Protein AF-A0AAE1PZJ7-F1 (afdb_monomer)

InterPro domains:
  IPR029034 Cystine-knot cytokine [G3DSA:2.10.90.10] (33-138)
  IPR029034 Cystine-knot cytokine [SSF57501] (38-125)

Mean predicted aligned error: 11.52 Å

Structure (mmCIF, N/CA/C/O backbone):
data_AF-A0AAE1PZJ7-F1
#
_entry.id   AF-A0AAE1PZJ7-F1
#
loop_
_atom_site.group_PDB
_atom_site.id
_atom_site.type_symbol
_atom_site.label_atom_id
_atom_site.label_alt_id
_atom_site.label_comp_id
_atom_site.label_asym_id
_atom_site.label_entity_id
_atom_site.label_seq_id
_atom_site.pdbx_PDB_ins_code
_atom_site.Cartn_x
_atom_site.Cartn_y
_atom_site.Cartn_z
_atom_site.occupancy
_atom_site.B_iso_or_equiv
_atom_site.auth_seq_id
_atom_site.auth_comp_id
_atom_site.auth_asym_id
_atom_site.auth_atom_id
_atom_site.pdbx_PDB_model_num
ATOM 1 N N . MET A 1 1 ? 21.746 66.891 -44.092 1.00 62.06 1 MET A N 1
ATOM 2 C CA . MET A 1 1 ? 21.331 65.491 -44.368 1.00 62.06 1 MET A CA 1
ATOM 3 C C . MET A 1 1 ? 22.125 64.430 -43.601 1.00 62.06 1 MET A C 1
ATOM 5 O O . MET A 1 1 ? 21.494 63.517 -43.092 1.00 62.06 1 MET A O 1
ATOM 9 N N . ARG A 1 2 ? 23.460 64.519 -43.453 1.00 72.06 2 ARG A N 1
ATOM 10 C CA . ARG A 1 2 ? 24.258 63.467 -42.775 1.00 72.06 2 ARG A CA 1
ATOM 11 C C . ARG A 1 2 ? 23.904 63.224 -41.295 1.00 72.06 2 ARG A C 1
ATOM 13 O O . ARG A 1 2 ? 23.850 62.076 -40.879 1.00 72.06 2 ARG A O 1
ATOM 20 N N . VAL A 1 3 ? 23.596 64.271 -40.525 1.00 74.44 3 VAL A N 1
ATOM 21 C CA . VAL A 1 3 ? 23.284 64.149 -39.081 1.00 74.44 3 VAL A CA 1
ATOM 22 C C . VAL A 1 3 ? 21.939 63.454 -38.825 1.00 74.44 3 VAL A C 1
ATOM 24 O O . VAL A 1 3 ? 21.839 62.601 -37.949 1.00 74.44 3 VAL A O 1
ATOM 27 N N . LEU A 1 4 ? 20.923 63.753 -39.640 1.00 74.94 4 LEU A N 1
ATOM 28 C CA . LEU A 1 4 ? 19.607 63.107 -39.567 1.00 74.94 4 LEU A CA 1
ATOM 29 C C . LEU A 1 4 ? 19.693 61.601 -39.850 1.00 74.94 4 LEU A C 1
ATOM 31 O O . LEU A 1 4 ? 19.052 60.812 -39.166 1.00 74.94 4 LEU A O 1
ATOM 35 N N . PHE A 1 5 ? 20.534 61.194 -40.804 1.00 78.00 5 PHE A N 1
ATOM 36 C CA . PHE A 1 5 ? 20.703 59.783 -41.157 1.00 78.00 5 PHE A CA 1
ATOM 37 C C . PHE A 1 5 ? 21.360 58.969 -40.028 1.00 78.00 5 PHE A C 1
ATOM 39 O O . PHE A 1 5 ? 20.947 57.846 -39.749 1.00 78.00 5 PHE A O 1
ATOM 46 N N . VAL A 1 6 ? 22.338 59.556 -39.326 1.00 80.12 6 VAL A N 1
ATOM 47 C CA . VAL A 1 6 ? 23.001 58.922 -38.172 1.00 80.12 6 VAL A CA 1
ATOM 48 C C . VAL A 1 6 ? 22.044 58.779 -36.985 1.00 80.12 6 VAL A C 1
ATOM 50 O O . VAL A 1 6 ? 22.016 57.727 -36.350 1.00 80.12 6 VAL A O 1
ATOM 53 N N . LEU A 1 7 ? 21.214 59.793 -36.715 1.00 77.88 7 LEU A N 1
ATOM 54 C CA . LEU A 1 7 ? 20.208 59.727 -35.649 1.00 77.88 7 LEU A CA 1
ATOM 55 C C . LEU A 1 7 ? 19.144 58.657 -35.927 1.00 77.88 7 LEU A C 1
ATOM 57 O O . LEU A 1 7 ? 18.803 57.892 -35.029 1.00 77.88 7 LEU A O 1
ATOM 61 N N . VAL A 1 8 ? 18.670 58.543 -37.172 1.00 80.88 8 VAL A N 1
ATOM 62 C CA . VAL A 1 8 ? 17.700 57.505 -37.560 1.00 80.88 8 VAL A CA 1
ATOM 63 C C . VAL A 1 8 ? 18.296 56.101 -37.408 1.00 80.88 8 VAL A C 1
ATOM 65 O O . VAL A 1 8 ? 17.638 55.217 -36.859 1.00 80.88 8 VAL A O 1
ATOM 68 N N . LEU A 1 9 ? 19.553 55.891 -37.813 1.00 78.62 9 LEU A N 1
ATOM 69 C CA . LEU A 1 9 ? 20.238 54.606 -37.629 1.00 78.62 9 LEU A CA 1
ATOM 70 C C . LEU A 1 9 ? 20.420 54.247 -36.147 1.00 78.62 9 LEU A C 1
ATOM 72 O O . LEU A 1 9 ? 20.151 53.110 -35.769 1.00 78.62 9 LEU A O 1
ATOM 76 N N . MET A 1 10 ? 20.805 55.204 -35.298 1.00 76.44 10 MET A N 1
ATOM 77 C CA . MET A 1 10 ? 20.924 54.988 -33.848 1.00 76.44 10 MET A CA 1
ATOM 78 C C . MET A 1 10 ? 19.586 54.578 -33.217 1.00 76.44 10 MET A C 1
ATOM 80 O O . MET A 1 10 ? 19.538 53.626 -32.439 1.00 76.44 10 MET A O 1
ATOM 84 N N . VAL A 1 11 ? 18.483 55.237 -33.592 1.00 76.81 11 VAL A N 1
ATOM 85 C CA . VAL A 1 11 ? 17.142 54.889 -33.095 1.00 76.81 11 VAL A CA 1
ATOM 86 C C . VAL A 1 11 ? 16.737 53.481 -33.543 1.00 76.81 11 VAL A C 1
ATOM 88 O O . VAL A 1 11 ? 16.271 52.694 -32.721 1.00 76.81 11 VAL A O 1
ATOM 91 N N . LEU A 1 12 ? 16.969 53.117 -34.809 1.00 77.94 12 LEU A N 1
ATOM 92 C CA . LEU A 1 12 ? 16.660 51.775 -35.320 1.00 77.94 12 LEU A CA 1
ATOM 93 C C . LEU A 1 12 ? 17.486 50.679 -34.628 1.00 77.94 12 LEU A C 1
ATOM 95 O O . LEU A 1 12 ? 16.948 49.620 -34.288 1.00 77.94 12 LEU A O 1
ATOM 99 N N . VAL A 1 13 ? 18.771 50.933 -34.361 1.00 74.88 13 VAL A N 1
ATOM 100 C CA . VAL A 1 13 ? 19.628 50.003 -33.612 1.00 74.88 13 VAL A CA 1
ATOM 101 C C . VAL A 1 13 ? 19.113 49.840 -32.179 1.00 74.88 13 VAL A C 1
ATOM 103 O O . VAL A 1 13 ? 18.885 48.705 -31.763 1.00 74.88 13 VAL A O 1
ATOM 106 N N . CYS A 1 14 ? 18.812 50.927 -31.461 1.00 71.31 14 CYS A N 1
ATOM 107 C CA . CYS A 1 14 ? 18.259 50.860 -30.102 1.00 71.31 14 CYS A CA 1
ATOM 108 C C . CYS A 1 14 ? 16.921 50.105 -30.035 1.00 71.31 14 CYS A C 1
ATOM 110 O O . CYS A 1 14 ? 16.740 49.250 -29.167 1.00 71.31 14 CYS A O 1
ATOM 112 N N . VAL A 1 15 ? 16.003 50.358 -30.975 1.00 70.94 15 VAL A N 1
ATOM 113 C CA . VAL A 1 15 ? 14.708 49.657 -31.041 1.00 70.94 15 VAL A CA 1
ATOM 114 C C . VAL A 1 15 ? 14.909 48.162 -31.309 1.00 70.94 15 VAL A C 1
ATOM 116 O O . VAL A 1 15 ? 14.308 47.327 -30.632 1.00 70.94 15 VAL A O 1
ATOM 119 N N . SER A 1 16 ? 15.795 47.797 -32.242 1.00 68.69 16 SER A N 1
ATOM 120 C CA . SER A 1 16 ? 16.064 46.387 -32.561 1.00 68.69 16 SER A CA 1
ATOM 121 C C . SER A 1 16 ? 16.753 45.625 -31.418 1.00 68.69 16 SER A C 1
ATOM 123 O O . SER A 1 16 ? 16.446 44.452 -31.190 1.00 68.69 16 SER A O 1
ATOM 125 N N . TRP A 1 17 ? 17.641 46.280 -30.661 1.00 62.97 17 TRP A N 1
ATOM 126 C CA . TRP A 1 17 ? 18.300 45.692 -29.490 1.00 62.97 17 TRP A CA 1
ATOM 127 C C . TRP A 1 17 ? 17.330 45.533 -28.314 1.00 62.97 17 TRP A C 1
ATOM 129 O O . TRP A 1 17 ? 17.293 44.465 -27.700 1.00 62.97 17 TRP A O 1
ATOM 139 N N . GLY A 1 18 ? 16.474 46.529 -28.059 1.00 63.94 18 GLY A N 1
ATOM 140 C CA . GLY A 1 18 ? 15.416 46.437 -27.048 1.00 63.94 18 GLY A CA 1
ATOM 141 C C . GLY A 1 18 ? 14.429 45.294 -27.320 1.00 63.94 18 GLY A C 1
ATOM 142 O O . GLY A 1 18 ? 14.083 44.537 -26.413 1.00 63.94 18 GLY A O 1
ATOM 143 N N . GLN A 1 19 ? 14.044 45.088 -28.586 1.00 64.50 19 GLN A N 1
ATOM 144 C CA . GLN A 1 19 ? 13.158 43.986 -28.982 1.00 64.50 19 GLN A CA 1
ATOM 145 C C . GLN A 1 19 ? 13.791 42.595 -28.807 1.00 64.50 19 GLN A C 1
ATOM 147 O O . GLN A 1 19 ? 13.082 41.640 -28.479 1.00 64.50 19 GLN A O 1
ATOM 152 N N . ARG A 1 20 ? 15.111 42.450 -29.001 1.00 66.19 20 ARG A N 1
ATOM 153 C CA . ARG A 1 20 ? 15.809 41.168 -28.781 1.00 66.19 20 ARG A CA 1
ATOM 154 C C . ARG A 1 20 ? 15.887 40.804 -27.302 1.00 66.19 20 ARG A C 1
ATOM 156 O O . ARG A 1 20 ? 15.606 39.656 -26.967 1.00 66.19 20 ARG A O 1
ATOM 163 N N . LEU A 1 21 ? 16.204 41.768 -26.435 1.00 61.50 21 LEU A N 1
ATOM 164 C CA . LEU A 1 21 ? 16.256 41.549 -24.985 1.00 61.50 21 LEU A CA 1
ATOM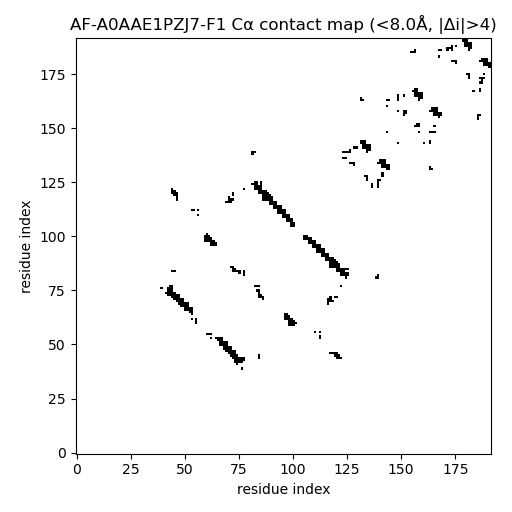 165 C C . LEU A 1 21 ? 14.879 41.158 -24.424 1.00 61.50 21 LEU A C 1
ATOM 167 O O . LEU A 1 21 ? 14.777 40.179 -23.687 1.00 61.50 21 LEU A O 1
ATOM 171 N N . ALA A 1 22 ? 13.807 41.831 -24.858 1.00 61.47 22 ALA A N 1
ATOM 172 C CA . ALA A 1 22 ? 12.441 41.481 -24.465 1.00 61.47 22 ALA A CA 1
ATOM 173 C C . ALA A 1 22 ? 12.029 40.064 -24.923 1.00 61.47 22 ALA A C 1
ATOM 175 O O . ALA A 1 22 ? 11.464 39.301 -24.139 1.00 61.47 22 ALA A O 1
ATOM 176 N N . ARG A 1 23 ? 12.368 39.663 -26.162 1.00 59.12 23 ARG A N 1
ATOM 177 C CA . ARG A 1 23 ? 12.093 38.301 -26.667 1.00 59.12 23 ARG A CA 1
ATOM 178 C C . ARG A 1 23 ? 12.882 37.221 -25.925 1.00 59.12 23 ARG A C 1
ATOM 180 O O . ARG A 1 23 ? 12.313 36.177 -25.615 1.00 59.12 23 ARG A O 1
ATOM 187 N N . GLN A 1 24 ? 14.154 37.464 -25.605 1.00 59.62 24 GLN A N 1
ATOM 188 C CA . GLN A 1 24 ? 14.968 36.516 -24.835 1.00 59.62 24 GLN A CA 1
ATOM 189 C C . GLN A 1 24 ? 14.436 36.324 -23.410 1.00 59.62 24 GLN A C 1
ATOM 191 O O . GLN A 1 24 ? 14.406 35.201 -22.905 1.00 59.62 24 GLN A O 1
ATOM 196 N N . GLN A 1 25 ? 13.985 37.404 -22.770 1.00 58.19 25 GLN A N 1
ATOM 197 C CA . GLN A 1 25 ? 13.430 37.347 -21.421 1.00 58.19 25 GLN A CA 1
ATOM 198 C C . GLN A 1 25 ? 12.067 36.635 -21.394 1.00 58.19 25 GLN A C 1
ATOM 200 O O . GLN A 1 25 ? 11.818 35.840 -20.490 1.00 58.19 25 GLN A O 1
ATOM 205 N N . GLN A 1 26 ? 11.234 36.824 -22.424 1.00 57.16 26 GLN A N 1
ATOM 206 C CA . GLN A 1 26 ? 9.940 36.146 -22.560 1.00 57.16 26 GLN A CA 1
ATOM 207 C C . GLN A 1 26 ? 10.061 34.658 -22.943 1.00 57.16 26 GLN A C 1
ATOM 209 O O . GLN A 1 26 ? 9.276 33.836 -22.474 1.00 57.16 26 GLN A O 1
ATOM 214 N N . GLN A 1 27 ? 11.074 34.269 -23.730 1.00 56.41 27 GLN A N 1
ATOM 215 C CA . GLN A 1 27 ? 11.361 32.851 -23.988 1.00 56.41 27 GLN A CA 1
ATOM 216 C C . GLN A 1 27 ? 11.819 32.119 -22.718 1.00 56.41 27 GLN A C 1
ATOM 218 O O . GLN A 1 27 ? 11.330 31.022 -22.454 1.00 56.41 27 GLN A O 1
ATOM 223 N N . ARG A 1 28 ? 12.666 32.741 -21.883 1.00 52.28 28 ARG A N 1
ATOM 224 C CA . ARG A 1 28 ? 13.135 32.148 -20.613 1.00 52.28 28 ARG A CA 1
ATOM 225 C C . ARG A 1 28 ? 12.029 31.939 -19.574 1.00 52.28 28 ARG A C 1
ATOM 227 O O . ARG A 1 28 ? 12.073 30.955 -18.844 1.00 52.28 28 ARG A O 1
ATOM 234 N N . THR A 1 29 ? 11.043 32.832 -19.481 1.00 52.69 29 THR A N 1
ATOM 235 C CA . THR A 1 29 ? 9.924 32.660 -18.535 1.00 52.69 29 THR A CA 1
ATOM 236 C C . THR A 1 29 ? 8.926 31.598 -19.003 1.00 52.69 29 THR A C 1
ATOM 238 O O . THR A 1 29 ? 8.388 30.865 -18.174 1.00 52.69 29 THR A O 1
ATOM 241 N N . SER A 1 30 ? 8.733 31.445 -20.320 1.00 58.88 30 SER A N 1
ATOM 242 C CA . SER A 1 30 ? 7.860 30.407 -20.893 1.00 58.88 30 SER A CA 1
ATOM 243 C C . SER A 1 30 ? 8.396 28.980 -20.708 1.00 58.88 30 SER A C 1
ATOM 245 O O . SER A 1 30 ? 7.615 28.057 -20.479 1.00 58.88 30 SER A O 1
ATOM 247 N N . THR A 1 31 ? 9.721 28.796 -20.731 1.00 67.25 31 THR A N 1
ATOM 248 C CA . THR A 1 31 ? 10.362 27.485 -20.547 1.00 67.25 31 THR A CA 1
ATOM 249 C C . THR A 1 31 ? 10.294 27.016 -19.095 1.00 67.25 31 THR A C 1
ATOM 251 O O . THR A 1 31 ? 9.928 25.871 -18.851 1.00 67.25 31 THR A O 1
ATOM 254 N N . CYS A 1 32 ? 10.516 27.908 -18.119 1.00 72.25 32 CYS A N 1
ATOM 255 C CA . CYS A 1 32 ? 10.458 27.540 -16.699 1.00 72.25 32 CYS A CA 1
ATOM 256 C C . CYS A 1 32 ? 9.066 27.048 -16.275 1.00 72.25 32 CYS A C 1
ATOM 258 O O . CYS A 1 32 ? 8.949 26.071 -15.540 1.00 72.25 32 CYS A O 1
ATOM 260 N N . TYR A 1 33 ? 8.001 27.705 -16.742 1.00 82.19 33 TYR A N 1
ATOM 261 C CA . TYR A 1 33 ? 6.639 27.279 -16.421 1.00 82.19 33 TYR A CA 1
ATOM 262 C C . TYR A 1 33 ? 6.272 25.958 -17.117 1.00 82.19 33 TYR A C 1
ATOM 264 O O . TYR A 1 33 ? 5.650 25.090 -16.505 1.00 82.19 33 TYR A O 1
ATOM 272 N N . GLY A 1 34 ? 6.710 25.766 -18.367 1.00 79.12 34 GLY A N 1
ATOM 273 C CA . GLY A 1 34 ? 6.514 24.513 -19.101 1.00 79.12 34 GLY A CA 1
ATOM 274 C C . GLY A 1 34 ? 7.166 23.309 -18.415 1.00 79.12 34 GLY A C 1
ATOM 275 O O . GLY A 1 34 ? 6.529 22.262 -18.275 1.00 79.12 34 GLY A O 1
ATOM 276 N N . ASP A 1 35 ? 8.391 23.476 -17.914 1.00 85.69 35 ASP A N 1
ATOM 277 C CA . ASP A 1 35 ? 9.119 22.422 -17.202 1.00 85.69 35 ASP A CA 1
ATOM 278 C C . ASP A 1 35 ? 8.423 22.035 -15.889 1.00 85.69 35 ASP A C 1
ATOM 280 O O . ASP A 1 35 ? 8.267 20.849 -15.591 1.00 85.69 35 ASP A O 1
ATOM 284 N N . VAL A 1 36 ? 7.917 23.018 -15.135 1.00 86.69 36 VAL A N 1
ATOM 285 C CA . VAL A 1 36 ? 7.154 22.771 -13.900 1.00 86.69 36 VAL A CA 1
ATOM 286 C C . VAL A 1 36 ? 5.866 22.000 -14.189 1.00 86.69 36 VAL A C 1
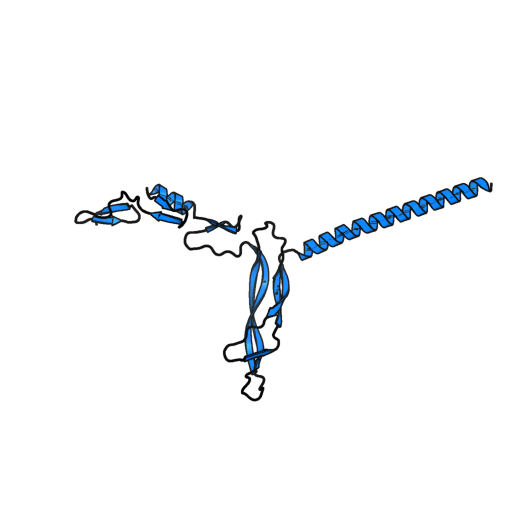ATOM 288 O O . VAL A 1 36 ? 5.584 21.010 -13.517 1.00 86.69 36 VAL A O 1
ATOM 291 N N . VAL A 1 37 ? 5.105 22.381 -15.219 1.00 86.94 37 VAL A N 1
ATOM 292 C CA . VAL A 1 37 ? 3.882 21.656 -15.609 1.00 86.94 37 VAL A CA 1
ATOM 293 C C . VAL A 1 37 ? 4.201 20.216 -16.024 1.00 86.94 37 VAL A C 1
ATOM 295 O O . VAL A 1 37 ? 3.474 19.289 -15.659 1.00 86.94 37 VAL A O 1
ATOM 298 N N . ALA A 1 38 ? 5.307 19.993 -16.739 1.00 86.00 38 ALA A N 1
ATOM 299 C CA . ALA A 1 38 ? 5.747 18.653 -17.115 1.00 86.00 38 ALA A CA 1
ATOM 300 C C . ALA A 1 38 ? 6.157 17.804 -15.898 1.00 86.00 38 ALA A C 1
ATOM 302 O O . ALA A 1 38 ? 5.839 16.611 -15.849 1.00 86.00 38 ALA A O 1
ATOM 303 N N . LEU A 1 39 ? 6.821 18.405 -14.906 1.00 86.88 39 LEU A N 1
ATOM 304 C CA . LEU A 1 39 ? 7.168 17.748 -13.643 1.00 86.88 39 LEU A CA 1
ATO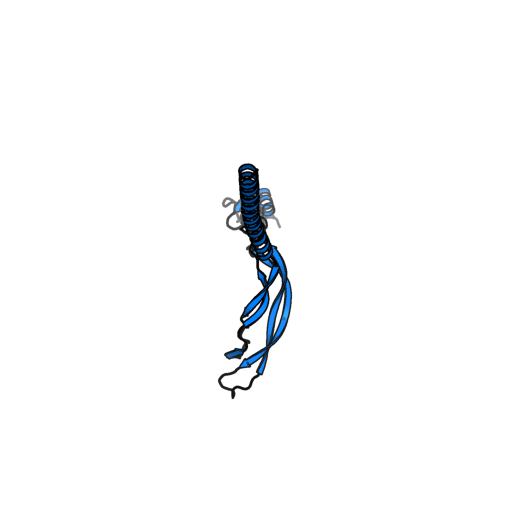M 305 C C . LEU A 1 39 ? 5.921 17.400 -12.826 1.00 86.88 39 LEU A C 1
ATOM 307 O O . LEU A 1 39 ? 5.803 16.262 -12.376 1.00 86.88 39 LEU A O 1
ATOM 311 N N . ILE A 1 40 ? 4.957 18.319 -12.721 1.00 86.69 40 ILE A N 1
ATOM 312 C CA . ILE A 1 40 ? 3.668 18.064 -12.063 1.00 86.69 40 ILE A CA 1
ATOM 313 C C . ILE A 1 40 ? 2.942 16.920 -12.775 1.00 86.69 40 ILE A C 1
ATOM 315 O O . ILE A 1 40 ? 2.494 15.968 -12.145 1.00 86.69 40 ILE A O 1
ATOM 319 N N . LYS A 1 41 ? 2.883 16.925 -14.111 1.00 87.25 41 LYS A N 1
ATOM 320 C CA . LYS A 1 41 ? 2.274 15.822 -14.871 1.00 87.25 41 LYS A CA 1
ATOM 321 C C . LYS A 1 41 ? 2.947 14.473 -14.584 1.00 87.25 41 LYS A C 1
ATOM 323 O O . LYS A 1 41 ? 2.268 13.450 -14.536 1.00 87.25 41 LYS A O 1
ATOM 328 N N . LYS A 1 42 ? 4.266 14.460 -14.378 1.00 89.62 42 LYS A N 1
ATOM 329 C CA . LYS A 1 42 ? 5.025 13.252 -14.020 1.00 89.62 42 LYS A CA 1
ATOM 330 C C . LYS A 1 42 ? 4.835 12.816 -12.566 1.00 89.62 42 LYS A C 1
ATOM 332 O O . LYS A 1 42 ? 5.007 11.629 -12.311 1.00 89.62 42 LYS A O 1
ATOM 337 N N . SER A 1 43 ? 4.480 13.720 -11.651 1.00 92.06 43 SER A N 1
ATOM 338 C CA . SER A 1 43 ? 4.270 13.400 -10.234 1.00 92.06 43 SER A CA 1
ATOM 339 C C . SER A 1 43 ? 2.872 12.862 -9.908 1.00 92.06 43 SER A C 1
ATOM 341 O O . SER A 1 43 ? 2.662 12.416 -8.778 1.00 92.06 43 SER A O 1
ATOM 343 N N . HIS A 1 44 ? 1.937 12.868 -10.866 1.00 94.44 44 HIS A N 1
ATOM 344 C CA . HIS A 1 44 ? 0.603 12.281 -10.702 1.00 94.44 44 HIS A CA 1
ATOM 345 C C . HIS A 1 44 ? 0.667 10.780 -10.420 1.00 94.44 44 HIS A C 1
ATOM 347 O O . HIS A 1 44 ? 1.500 10.072 -10.988 1.00 94.44 44 HIS A O 1
ATOM 353 N N . CYS A 1 45 ? -0.270 10.310 -9.594 1.00 96.25 45 CYS A N 1
ATOM 354 C CA . CYS A 1 45 ? -0.442 8.895 -9.300 1.00 96.25 45 CYS A CA 1
ATOM 355 C C . CYS A 1 45 ? -0.875 8.120 -10.551 1.00 96.25 45 CYS A C 1
ATOM 357 O O . CYS A 1 45 ? -1.965 8.343 -11.079 1.00 96.25 45 CYS A O 1
ATOM 359 N N . ARG A 1 46 ? -0.010 7.232 -11.054 1.00 96.31 46 ARG A N 1
ATOM 360 C CA . ARG A 1 46 ? -0.288 6.394 -12.231 1.00 96.31 46 ARG A CA 1
ATOM 361 C C . ARG A 1 46 ? 0.638 5.176 -12.301 1.00 96.31 46 ARG A C 1
ATOM 363 O O . ARG A 1 46 ? 1.705 5.188 -11.684 1.00 96.31 46 ARG A O 1
ATOM 370 N N . PRO A 1 47 ? 0.283 4.151 -13.094 1.00 97.69 47 PRO A N 1
ATOM 371 C CA . PRO A 1 47 ? 1.200 3.063 -13.392 1.00 97.69 47 PRO A CA 1
ATOM 372 C C . PRO A 1 47 ? 2.401 3.577 -14.192 1.00 97.69 47 PRO A C 1
ATOM 374 O O . PRO A 1 47 ? 2.238 4.248 -15.215 1.00 97.69 47 PRO A O 1
ATOM 377 N N . VAL A 1 48 ? 3.605 3.262 -13.730 1.00 97.12 48 VAL A N 1
ATOM 378 C CA . VAL A 1 48 ? 4.866 3.539 -14.423 1.00 97.12 48 VAL A CA 1
ATOM 379 C C . VAL A 1 48 ? 5.725 2.286 -14.380 1.00 97.12 48 VAL A C 1
ATOM 381 O O . VAL A 1 48 ? 5.745 1.566 -13.383 1.00 97.12 48 VAL A O 1
ATOM 384 N N . GLU A 1 49 ? 6.430 2.022 -15.472 1.00 97.69 49 GLU A N 1
ATOM 385 C CA . GLU A 1 49 ? 7.360 0.906 -15.563 1.00 97.69 49 GLU A CA 1
ATOM 386 C C . GLU A 1 49 ? 8.539 1.111 -14.599 1.00 97.69 49 GLU A C 1
ATOM 388 O O . GLU A 1 49 ? 9.238 2.127 -14.649 1.00 97.69 49 GLU A O 1
ATOM 393 N N . GLN A 1 50 ? 8.739 0.155 -13.693 1.00 97.81 50 GLN A N 1
ATOM 394 C CA . GLN A 1 50 ? 9.791 0.177 -12.684 1.00 97.81 50 GLN A CA 1
ATOM 395 C C . GLN A 1 50 ? 10.541 -1.158 -12.621 1.00 97.81 50 GLN A C 1
ATOM 397 O O . GLN A 1 50 ? 9.945 -2.212 -12.866 1.00 97.81 50 GLN A O 1
ATOM 402 N N . PRO A 1 51 ? 11.832 -1.138 -12.240 1.00 98.12 51 PRO A N 1
ATOM 403 C CA . PRO A 1 51 ? 12.579 -2.353 -11.953 1.00 98.12 51 PRO A CA 1
ATOM 404 C C . PRO A 1 51 ? 12.047 -3.015 -10.676 1.00 98.12 51 PRO A C 1
ATOM 406 O O . PRO A 1 51 ? 12.060 -2.421 -9.600 1.00 98.12 51 PRO A O 1
ATOM 409 N N . VAL A 1 52 ? 11.613 -4.267 -10.789 1.00 97.75 52 VAL A N 1
ATOM 410 C CA . VAL A 1 52 ? 11.113 -5.095 -9.687 1.00 97.75 52 VAL A CA 1
ATOM 411 C C . VAL A 1 52 ? 12.006 -6.319 -9.544 1.00 97.75 52 VAL A C 1
ATOM 413 O O . VAL A 1 52 ? 12.313 -6.984 -10.533 1.00 97.75 52 VAL A O 1
ATOM 416 N N . GLN A 1 53 ? 12.426 -6.619 -8.314 1.00 97.69 53 GLN A N 1
ATOM 417 C CA . GLN A 1 53 ? 13.221 -7.813 -8.034 1.00 97.69 53 GLN A CA 1
ATOM 418 C C . GLN A 1 53 ? 12.401 -9.082 -8.262 1.00 97.69 53 GLN A C 1
ATOM 420 O O . GLN A 1 53 ? 11.238 -9.165 -7.869 1.00 97.69 53 GLN A O 1
ATOM 425 N N . VAL A 1 54 ? 13.026 -10.077 -8.883 1.00 97.56 54 VAL A N 1
ATOM 426 C CA . VAL A 1 54 ? 12.419 -11.385 -9.104 1.00 97.56 54 VAL A CA 1
ATOM 427 C C . VAL A 1 54 ? 12.531 -12.216 -7.828 1.00 97.56 54 VAL A C 1
ATOM 429 O O . VAL A 1 54 ? 13.655 -12.442 -7.375 1.00 97.56 54 VAL A O 1
ATOM 432 N N . PRO A 1 55 ? 11.415 -12.684 -7.237 1.00 96.81 55 PRO A N 1
ATOM 433 C CA . PRO A 1 55 ? 11.489 -13.525 -6.055 1.00 96.81 55 PRO A CA 1
ATOM 434 C C . PRO A 1 55 ? 12.088 -14.886 -6.420 1.00 96.81 55 PRO A C 1
ATOM 436 O O . PRO A 1 55 ? 11.825 -15.438 -7.491 1.00 96.81 55 PRO A O 1
ATOM 439 N N . LEU A 1 56 ? 12.914 -15.416 -5.519 1.00 95.94 56 LEU A N 1
ATOM 440 C CA . LEU A 1 56 ? 13.554 -16.717 -5.679 1.00 95.94 56 LEU A CA 1
ATOM 441 C C . LEU A 1 56 ? 12.529 -17.828 -5.389 1.00 95.94 56 LEU A C 1
ATOM 443 O O . LEU A 1 56 ? 12.028 -17.889 -4.263 1.00 95.94 56 LEU A O 1
ATOM 447 N N . PRO A 1 57 ? 12.198 -18.700 -6.359 1.00 94.31 57 PRO A N 1
ATOM 448 C CA . PRO A 1 57 ? 11.237 -19.772 -6.123 1.00 94.31 57 PRO A CA 1
ATOM 449 C C . PRO A 1 57 ? 11.797 -20.814 -5.144 1.00 94.31 57 PRO A C 1
ATOM 451 O O . PRO A 1 57 ? 13.015 -21.023 -5.100 1.00 94.31 57 PRO A O 1
ATOM 454 N N . PRO A 1 58 ? 10.935 -21.496 -4.369 1.00 93.56 58 PRO A N 1
ATOM 455 C CA . PRO A 1 58 ? 11.378 -22.479 -3.391 1.00 93.56 58 PRO A CA 1
ATOM 456 C C . PRO A 1 58 ? 12.149 -23.617 -4.065 1.00 93.56 58 PRO A C 1
ATOM 458 O O . PRO A 1 58 ? 11.764 -24.105 -5.127 1.00 93.56 58 PRO A O 1
ATOM 461 N N . GLY A 1 59 ? 13.234 -24.047 -3.423 1.00 91.25 59 GLY A N 1
ATOM 462 C CA . GLY A 1 59 ? 14.081 -25.133 -3.909 1.00 91.25 59 GLY A CA 1
ATOM 463 C C . GLY A 1 59 ? 15.201 -24.706 -4.855 1.00 91.25 59 GLY A C 1
ATOM 464 O O . GLY A 1 59 ? 16.024 -25.553 -5.163 1.00 91.25 59 GLY A O 1
ATOM 465 N N . TYR A 1 60 ? 15.283 -23.436 -5.269 1.00 92.19 60 TYR A N 1
ATOM 466 C CA . TYR A 1 60 ? 16.375 -22.918 -6.103 1.00 92.19 60 TYR A CA 1
ATOM 467 C C . TYR A 1 60 ? 17.299 -21.979 -5.325 1.00 92.19 60 TYR A C 1
ATOM 469 O O . TYR A 1 60 ? 16.904 -21.397 -4.319 1.00 92.19 60 TYR A O 1
ATOM 477 N N . GLU A 1 61 ? 18.528 -21.807 -5.813 1.00 92.69 61 GLU A N 1
ATOM 478 C CA . GLU A 1 61 ? 19.554 -20.982 -5.154 1.00 92.69 61 GLU A CA 1
ATOM 479 C C . GLU A 1 61 ? 19.783 -19.645 -5.867 1.00 92.69 61 GLU A C 1
ATOM 481 O O . GLU A 1 61 ? 20.201 -18.664 -5.253 1.00 92.69 61 GLU A O 1
ATOM 486 N N . ALA A 1 62 ? 19.497 -19.582 -7.170 1.00 93.12 62 ALA A N 1
ATOM 487 C CA . ALA A 1 62 ? 19.620 -18.355 -7.944 1.00 93.12 62 ALA A CA 1
ATOM 488 C C . ALA A 1 62 ? 18.573 -18.253 -9.057 1.00 93.12 62 ALA A C 1
ATOM 490 O O . ALA A 1 62 ? 18.115 -19.254 -9.611 1.00 93.12 62 ALA A O 1
ATOM 491 N N . VAL A 1 63 ? 18.263 -17.010 -9.431 1.00 95.00 63 VAL A N 1
ATOM 492 C CA . VAL A 1 63 ? 17.379 -16.651 -10.545 1.00 95.00 63 VAL A CA 1
ATOM 493 C C . VAL A 1 63 ? 18.079 -15.668 -11.492 1.00 95.00 63 VAL A C 1
ATOM 495 O O . VAL A 1 63 ? 18.892 -14.832 -11.065 1.00 95.00 63 VAL A O 1
ATOM 498 N N . ARG A 1 64 ? 17.815 -15.783 -12.801 1.00 93.75 64 ARG A N 1
ATOM 499 C CA . ARG A 1 64 ? 18.275 -14.822 -13.818 1.00 93.75 64 ARG A CA 1
ATOM 500 C C . ARG A 1 64 ? 17.147 -14.517 -14.813 1.00 93.75 64 ARG A C 1
ATOM 502 O O . ARG A 1 64 ? 16.637 -15.454 -15.415 1.00 93.75 64 ARG A O 1
ATOM 509 N N . PRO A 1 65 ? 16.821 -13.237 -15.072 1.00 95.62 65 PRO A N 1
ATOM 510 C CA . PRO A 1 65 ? 17.396 -12.035 -14.459 1.00 95.62 65 PRO A CA 1
ATOM 511 C C . PRO A 1 65 ? 16.969 -11.860 -12.989 1.00 95.62 65 PRO A C 1
ATOM 513 O O . PRO A 1 65 ? 16.003 -12.466 -12.542 1.00 95.62 65 PRO A O 1
ATOM 516 N N . LEU A 1 66 ? 17.702 -11.027 -12.240 1.00 96.69 66 LEU A N 1
ATOM 517 C CA . LEU A 1 66 ? 17.342 -10.654 -10.859 1.00 96.69 66 LEU A CA 1
ATOM 518 C C . LEU A 1 66 ? 16.257 -9.575 -10.803 1.00 96.69 66 LEU A C 1
ATOM 520 O O . LEU A 1 66 ? 15.640 -9.375 -9.763 1.00 96.69 66 LEU A O 1
ATOM 524 N N . VAL A 1 67 ? 16.065 -8.845 -11.902 1.00 97.62 67 VAL A N 1
ATOM 525 C CA . VAL A 1 67 ? 15.168 -7.696 -11.996 1.00 97.62 67 VAL A CA 1
ATOM 526 C C . VAL A 1 67 ? 14.413 -7.769 -13.316 1.00 97.62 67 VAL A C 1
ATOM 528 O O . VAL A 1 67 ? 14.998 -8.097 -14.350 1.00 97.62 67 VAL A O 1
ATOM 531 N N . VAL A 1 68 ? 13.126 -7.440 -13.279 1.00 97.00 68 VAL A N 1
ATOM 532 C CA . VAL A 1 68 ? 12.253 -7.296 -14.449 1.00 97.00 68 VAL A CA 1
ATOM 533 C C . VAL A 1 68 ? 11.560 -5.938 -14.418 1.00 97.00 68 VAL A C 1
ATOM 535 O O . VAL A 1 68 ? 11.342 -5.377 -13.348 1.00 97.00 68 VAL A O 1
ATOM 538 N N . MET A 1 69 ? 11.220 -5.402 -15.586 1.00 97.75 69 MET A N 1
ATOM 539 C CA . MET A 1 69 ? 10.471 -4.151 -15.693 1.00 97.75 69 MET A CA 1
ATOM 540 C C . MET A 1 69 ? 8.970 -4.443 -15.630 1.00 97.75 69 MET A C 1
ATOM 542 O O . MET A 1 69 ? 8.461 -5.217 -16.440 1.00 97.75 69 MET A O 1
ATOM 546 N N . LEU A 1 70 ? 8.271 -3.873 -14.647 1.00 97.88 70 LEU A N 1
ATOM 547 C CA . LEU A 1 70 ? 6.828 -4.049 -14.458 1.00 97.88 70 LEU A CA 1
ATOM 548 C C . LEU A 1 70 ? 6.167 -2.713 -14.128 1.00 97.88 70 LEU A C 1
ATOM 550 O O . LEU A 1 70 ? 6.756 -1.868 -13.458 1.00 97.88 70 LEU A O 1
ATOM 554 N N . ASN A 1 71 ? 4.913 -2.546 -14.541 1.00 98.31 71 ASN A N 1
ATOM 555 C CA . ASN A 1 71 ? 4.129 -1.382 -14.147 1.00 98.31 71 ASN A CA 1
ATOM 556 C C . ASN A 1 71 ? 3.805 -1.433 -12.653 1.00 98.31 71 ASN A C 1
ATOM 558 O O . ASN A 1 71 ? 3.179 -2.382 -12.171 1.00 98.31 71 ASN A O 1
ATOM 562 N N . ARG A 1 72 ? 4.209 -0.385 -11.938 1.00 97.94 72 ARG A N 1
ATOM 563 C CA . ARG A 1 72 ? 3.942 -0.161 -10.519 1.00 97.94 72 ARG A CA 1
ATOM 564 C C . ARG A 1 72 ? 3.362 1.229 -10.314 1.00 97.94 72 ARG A C 1
ATOM 566 O O . ARG A 1 72 ? 3.582 2.137 -11.112 1.00 97.94 72 ARG A O 1
ATOM 573 N N . CYS A 1 73 ? 2.574 1.374 -9.258 1.00 97.38 73 CYS A N 1
ATOM 574 C CA . CYS A 1 73 ? 1.967 2.651 -8.922 1.00 97.38 73 CYS A CA 1
ATOM 575 C C . CYS A 1 73 ? 3.020 3.559 -8.318 1.00 97.38 73 CYS A C 1
ATOM 577 O O . CYS A 1 73 ? 3.653 3.203 -7.328 1.00 97.38 73 CYS A O 1
ATOM 579 N N . VAL A 1 74 ? 3.200 4.718 -8.939 1.00 95.12 74 VAL A N 1
ATOM 580 C CA . VAL A 1 74 ? 4.090 5.768 -8.458 1.00 95.12 74 VAL A CA 1
ATOM 581 C C . VAL A 1 74 ? 3.401 7.111 -8.581 1.00 95.12 74 VAL A C 1
ATOM 583 O O . VAL A 1 74 ? 2.524 7.307 -9.423 1.00 95.12 74 VAL A O 1
ATOM 586 N N . GLY A 1 75 ? 3.852 8.051 -7.769 1.00 92.12 75 GLY A N 1
ATOM 587 C CA . GLY A 1 75 ? 3.353 9.412 -7.755 1.00 92.12 75 GLY A CA 1
ATOM 588 C C . GLY A 1 75 ? 3.340 9.942 -6.334 1.00 92.12 75 GLY A C 1
ATOM 589 O O . GLY A 1 75 ? 3.235 9.180 -5.379 1.00 92.12 75 GLY A O 1
ATOM 590 N N . LEU A 1 76 ? 3.474 11.256 -6.220 1.00 87.38 76 LEU A N 1
ATOM 591 C CA . LEU A 1 76 ? 3.428 11.985 -4.950 1.00 87.38 76 LEU A CA 1
ATOM 592 C C . LEU A 1 76 ? 2.331 13.051 -4.960 1.00 87.38 76 LEU A C 1
ATOM 594 O O . LEU A 1 76 ? 1.997 13.607 -3.921 1.00 87.38 76 LEU A O 1
ATOM 598 N N . ALA A 1 77 ? 1.773 13.360 -6.134 1.00 86.88 77 ALA A N 1
ATOM 599 C CA . ALA A 1 77 ? 0.710 14.341 -6.282 1.00 86.88 77 ALA A CA 1
ATOM 600 C C . ALA A 1 77 ? -0.648 13.719 -5.939 1.00 86.88 77 ALA A C 1
ATOM 602 O O . ALA A 1 77 ? -1.527 13.597 -6.792 1.00 86.88 77 ALA A O 1
ATOM 603 N N . CYS A 1 78 ? -0.796 13.317 -4.681 1.00 89.31 78 CYS A N 1
ATOM 604 C CA . CYS A 1 78 ? -2.096 13.133 -4.065 1.00 89.31 78 CYS A CA 1
ATOM 605 C C . CYS A 1 78 ? -2.517 14.444 -3.397 1.00 89.31 78 CYS A C 1
ATOM 607 O O . CYS A 1 78 ? -1.687 15.219 -2.925 1.00 89.31 78 CYS A O 1
ATOM 609 N N . ASN A 1 79 ? -3.822 14.717 -3.378 1.00 84.00 79 ASN A N 1
ATOM 610 C CA . ASN A 1 79 ? -4.366 16.000 -2.915 1.00 84.00 79 ASN A CA 1
ATOM 611 C C . ASN A 1 79 ? -4.107 16.276 -1.422 1.00 84.00 79 ASN A C 1
ATOM 613 O O . ASN A 1 79 ? -4.351 17.385 -0.948 1.00 84.00 79 ASN A O 1
ATOM 617 N N . ARG A 1 80 ? -3.647 15.270 -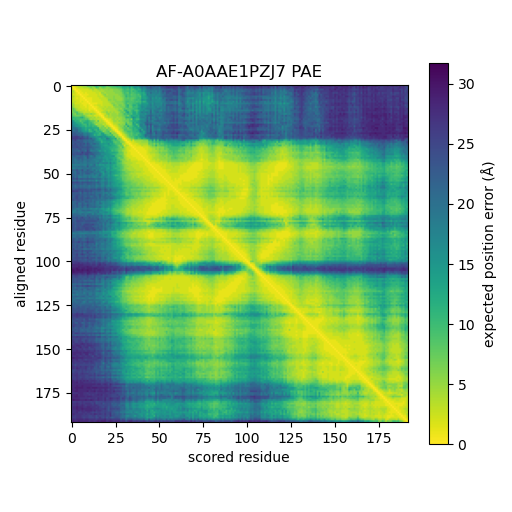0.671 1.00 82.50 80 ARG A N 1
ATOM 618 C CA . ARG A 1 80 ? -3.324 15.344 0.753 1.00 82.50 80 ARG A CA 1
ATOM 619 C C . ARG A 1 80 ? -2.002 14.639 1.017 1.00 82.50 80 ARG A C 1
ATOM 621 O O . ARG A 1 80 ? -1.728 13.604 0.421 1.00 82.50 80 ARG A O 1
ATOM 628 N N . ALA A 1 81 ? -1.224 15.187 1.949 1.00 80.38 81 ALA A N 1
ATOM 629 C CA . ALA A 1 81 ? 0.093 14.665 2.317 1.00 80.38 81 ALA A CA 1
ATOM 630 C C . ALA A 1 81 ? 0.047 13.280 2.989 1.00 80.38 81 ALA A C 1
ATOM 632 O O . ALA A 1 81 ? 1.067 12.607 3.051 1.00 80.38 81 ALA A O 1
ATOM 633 N N . THR A 1 82 ? -1.115 12.872 3.503 1.00 85.25 82 THR A N 1
ATOM 634 C CA . THR A 1 82 ? -1.322 11.586 4.183 1.00 85.25 82 THR A CA 1
ATOM 635 C C . THR A 1 82 ? -1.745 10.455 3.243 1.00 85.25 82 THR A C 1
ATOM 637 O O . THR A 1 82 ? -1.850 9.317 3.690 1.00 85.25 82 THR A O 1
ATOM 640 N N . MET A 1 83 ? -2.007 10.751 1.964 1.00 91.12 83 MET A N 1
ATOM 641 C CA . MET A 1 83 ? -2.439 9.769 0.968 1.00 91.12 83 MET A CA 1
ATOM 642 C C . MET A 1 83 ? -1.260 9.243 0.151 1.00 91.12 83 MET A C 1
ATOM 644 O O . MET A 1 83 ? -0.387 10.007 -0.261 1.00 91.12 83 MET A O 1
ATOM 648 N N . ASP A 1 84 ? -1.320 7.956 -0.172 1.00 93.25 84 ASP A N 1
ATOM 649 C CA . ASP A 1 84 ? -0.345 7.250 -0.993 1.00 93.25 84 ASP A CA 1
ATOM 650 C C . ASP A 1 84 ? -0.923 6.916 -2.375 1.00 93.25 84 ASP A C 1
ATOM 652 O O . ASP A 1 84 ? -2.137 6.806 -2.561 1.00 93.25 84 ASP A O 1
ATOM 656 N N . CYS A 1 85 ? -0.045 6.712 -3.360 1.00 95.44 85 CYS A N 1
ATOM 657 C CA . CYS A 1 85 ? -0.436 6.212 -4.675 1.00 95.44 85 CYS A CA 1
ATOM 658 C C . CYS A 1 85 ? -0.499 4.680 -4.674 1.00 95.44 85 CYS A C 1
ATOM 660 O O . CYS A 1 85 ? 0.534 4.006 -4.687 1.00 95.44 85 CYS A O 1
ATOM 662 N N . LEU A 1 86 ? -1.709 4.125 -4.684 1.00 95.94 86 LEU A N 1
ATOM 663 C CA . LEU A 1 86 ? -1.959 2.702 -4.460 1.00 95.94 86 LEU A CA 1
ATOM 664 C C . LEU A 1 86 ? -2.534 2.012 -5.701 1.00 95.94 86 LEU A C 1
ATOM 666 O O . LEU A 1 86 ? -3.212 2.655 -6.508 1.00 95.94 86 LEU A O 1
ATOM 670 N N . PRO A 1 87 ? -2.284 0.701 -5.883 1.00 96.94 87 PRO A N 1
ATOM 671 C CA . PRO A 1 87 ? -2.939 -0.073 -6.930 1.00 96.94 87 PRO A CA 1
ATOM 672 C C . PRO A 1 87 ? -4.439 -0.181 -6.665 1.00 96.94 87 PRO A C 1
ATOM 674 O O . PRO A 1 87 ? -4.860 -0.655 -5.614 1.00 96.94 87 PRO A O 1
ATOM 677 N N . ARG A 1 88 ? -5.243 0.221 -7.652 1.00 95.44 88 ARG A N 1
ATOM 678 C CA . ARG A 1 88 ? -6.698 0.002 -7.658 1.00 95.44 88 ARG A CA 1
ATOM 679 C C . ARG A 1 88 ? -7.096 -1.190 -8.522 1.00 95.44 88 ARG A C 1
ATOM 681 O O . ARG A 1 88 ? -8.136 -1.799 -8.301 1.00 95.44 88 ARG A O 1
ATOM 688 N N . GLN A 1 89 ? -6.279 -1.481 -9.529 1.00 95.38 89 GLN A N 1
ATOM 689 C CA . GLN A 1 89 ? -6.461 -2.592 -10.449 1.00 95.38 89 GLN A CA 1
ATOM 690 C C . GLN A 1 89 ? -5.112 -3.249 -10.685 1.00 95.38 89 GLN A C 1
ATOM 692 O O . GLN A 1 89 ? -4.137 -2.575 -11.037 1.00 95.38 89 GLN A O 1
ATOM 697 N N . ASP A 1 90 ? -5.069 -4.561 -10.530 1.00 96.69 90 ASP A N 1
ATOM 698 C CA . ASP A 1 90 ? -3.873 -5.362 -10.680 1.00 96.69 90 ASP A CA 1
ATOM 699 C C . ASP A 1 90 ? -4.133 -6.640 -11.481 1.00 96.69 90 ASP A C 1
ATOM 701 O O . ASP A 1 90 ? -5.253 -7.127 -11.624 1.00 96.69 90 ASP A O 1
ATOM 705 N N . LEU A 1 91 ? -3.054 -7.153 -12.060 1.00 97.38 91 LEU A N 1
ATOM 706 C CA . LEU A 1 91 ? -3.015 -8.412 -12.780 1.00 97.38 91 LEU A CA 1
ATOM 707 C C . LEU A 1 91 ? -1.863 -9.237 -12.229 1.00 97.38 91 LEU A C 1
ATOM 709 O O . LEU A 1 91 ? -0.707 -8.815 -12.292 1.00 97.38 91 LEU A O 1
ATOM 713 N N . VAL A 1 92 ? -2.167 -10.436 -11.746 1.00 97.69 92 VAL A N 1
ATOM 714 C CA . VAL A 1 92 ? -1.143 -11.431 -11.431 1.00 97.69 92 VAL A CA 1
ATOM 715 C C . VAL A 1 92 ? -0.776 -12.159 -12.719 1.00 97.69 92 VAL A C 1
ATOM 717 O O . VAL A 1 92 ? -1.624 -12.767 -13.372 1.00 97.69 92 VAL A O 1
ATOM 720 N N . LYS A 1 93 ? 0.496 -12.076 -13.110 1.00 96.44 93 LYS A N 1
ATOM 721 C CA . LYS A 1 93 ? 1.037 -12.734 -14.299 1.00 96.44 93 LYS A CA 1
ATOM 722 C C . LYS A 1 93 ? 2.084 -13.763 -13.895 1.00 96.44 93 LYS A C 1
ATOM 724 O O . LYS A 1 93 ? 3.051 -13.432 -13.216 1.00 96.44 93 LYS A O 1
ATOM 729 N N . ASN A 1 94 ? 1.920 -14.986 -14.391 1.00 96.81 94 ASN A N 1
ATOM 730 C CA . ASN A 1 94 ? 2.935 -16.028 -14.304 1.00 96.81 94 ASN A CA 1
ATOM 731 C C . ASN A 1 94 ? 4.016 -15.794 -15.361 1.00 96.81 94 ASN A C 1
ATOM 733 O O . ASN A 1 94 ? 3.734 -15.805 -16.561 1.00 96.81 94 ASN A O 1
ATOM 737 N N . ILE A 1 95 ? 5.250 -15.568 -14.916 1.00 95.25 95 ILE A N 1
ATOM 738 C CA . ILE A 1 95 ? 6.411 -15.375 -15.788 1.00 95.25 95 ILE A CA 1
ATOM 739 C C . ILE A 1 95 ? 7.345 -16.573 -15.623 1.00 95.25 95 ILE A C 1
ATOM 741 O O . ILE A 1 95 ? 7.781 -16.871 -14.516 1.00 95.25 95 ILE A O 1
ATOM 745 N N . SER A 1 96 ? 7.661 -17.247 -16.729 1.00 96.12 96 SER A N 1
ATOM 746 C CA . SER A 1 96 ? 8.653 -18.325 -16.759 1.00 96.12 96 SER A CA 1
ATOM 747 C C . SER A 1 96 ? 10.061 -17.731 -16.755 1.00 96.12 96 SER A C 1
ATOM 749 O O . SER A 1 96 ? 10.438 -17.043 -17.706 1.00 96.12 96 SER A O 1
ATOM 751 N N . ILE A 1 97 ? 10.844 -18.003 -15.709 1.00 95.62 97 ILE A N 1
ATOM 752 C CA . ILE A 1 97 ? 12.173 -17.417 -15.496 1.00 95.62 97 ILE A CA 1
ATOM 753 C C . ILE A 1 97 ? 13.224 -18.525 -15.283 1.00 95.62 97 ILE A C 1
ATOM 755 O O . ILE A 1 97 ? 12.950 -19.497 -14.574 1.00 95.62 97 ILE A O 1
ATOM 759 N N . PRO A 1 98 ? 14.428 -18.397 -15.874 1.00 94.62 98 PRO A N 1
ATOM 760 C CA . PRO A 1 98 ? 15.559 -19.276 -15.594 1.00 94.62 98 PRO A CA 1
ATOM 761 C C . PRO A 1 98 ? 15.986 -19.275 -14.121 1.00 94.62 98 PRO A C 1
ATOM 763 O O . PRO A 1 98 ? 16.269 -18.229 -13.529 1.00 94.62 98 PRO A O 1
ATOM 766 N N . VAL A 1 99 ? 16.116 -20.473 -13.565 1.00 95.12 99 VAL A N 1
ATOM 767 C CA . VAL A 1 99 ? 16.539 -20.751 -12.192 1.00 95.12 99 VAL A CA 1
ATOM 768 C C . VAL A 1 99 ? 17.661 -21.789 -12.173 1.00 95.12 99 VAL A C 1
ATOM 770 O O . VAL A 1 99 ? 17.838 -22.560 -13.123 1.00 95.12 99 VAL A O 1
ATOM 773 N N . TYR A 1 100 ? 18.454 -21.771 -11.101 1.00 91.19 100 TYR A N 1
ATOM 774 C CA . TYR A 1 100 ? 19.696 -22.535 -10.996 1.00 91.19 100 TYR A CA 1
ATOM 775 C C . TYR A 1 100 ? 19.833 -23.208 -9.625 1.00 91.19 100 TYR A C 1
ATOM 777 O O . TYR A 1 100 ? 19.476 -22.632 -8.594 1.00 91.19 100 TYR A O 1
ATOM 785 N N . LEU A 1 101 ? 20.403 -24.415 -9.645 1.00 89.75 101 LEU A N 1
ATOM 786 C CA . LEU A 1 101 ? 20.856 -25.195 -8.491 1.00 89.75 101 LEU A CA 1
ATOM 787 C C . LEU A 1 101 ? 22.379 -25.294 -8.563 1.00 89.75 101 LEU A C 1
ATOM 789 O O . LEU A 1 101 ? 22.911 -25.627 -9.625 1.00 89.75 101 LEU A O 1
ATOM 793 N N . TYR A 1 102 ? 23.088 -25.035 -7.468 1.00 80.19 102 TYR A N 1
ATOM 794 C CA . TYR A 1 102 ? 24.554 -24.969 -7.493 1.00 80.19 102 TYR A CA 1
ATOM 795 C C . TYR A 1 102 ? 25.190 -26.361 -7.649 1.00 80.19 102 TYR A C 1
ATOM 797 O O . TYR A 1 102 ? 26.273 -26.499 -8.210 1.00 80.19 102 TYR A O 1
ATOM 805 N N . ASN A 1 103 ? 24.466 -27.409 -7.237 1.00 77.56 103 ASN A N 1
ATOM 806 C CA . ASN A 1 103 ? 24.953 -28.792 -7.180 1.00 77.56 103 ASN A CA 1
ATOM 807 C C . ASN A 1 103 ? 24.492 -29.695 -8.344 1.00 77.56 103 ASN A C 1
ATOM 809 O O . ASN A 1 103 ? 24.764 -30.892 -8.325 1.00 77.56 103 ASN A O 1
ATOM 813 N N . GLN A 1 104 ? 23.785 -29.162 -9.350 1.00 68.00 104 GLN A N 1
ATOM 814 C CA . GLN A 1 104 ? 23.307 -29.935 -10.508 1.00 68.00 104 GLN A CA 1
ATOM 815 C C . GLN A 1 104 ? 23.779 -29.319 -11.832 1.00 68.00 104 GLN A C 1
ATOM 817 O O . GLN A 1 104 ? 23.006 -28.643 -12.509 1.00 68.00 104 GLN A O 1
ATOM 822 N N . ASP A 1 105 ? 25.048 -29.544 -12.198 1.00 65.25 105 ASP A N 1
ATOM 823 C CA . ASP A 1 105 ? 25.634 -29.331 -13.542 1.00 65.25 105 ASP A CA 1
ATOM 824 C C . ASP A 1 105 ? 25.223 -28.043 -14.288 1.00 65.25 105 ASP A C 1
ATOM 826 O O . ASP A 1 105 ? 25.199 -27.993 -15.518 1.00 65.25 105 ASP A O 1
ATOM 830 N N . SER A 1 106 ? 24.884 -26.967 -13.569 1.00 66.94 106 SER A N 1
ATOM 831 C CA . SER A 1 106 ? 24.369 -25.724 -14.162 1.00 66.94 106 SER A CA 1
ATOM 832 C C . SER A 1 106 ? 23.205 -25.924 -15.153 1.00 66.94 106 SER A C 1
ATOM 834 O O . SER A 1 106 ? 23.034 -25.120 -16.079 1.00 66.94 106 SER A O 1
ATOM 836 N N . ARG A 1 107 ? 22.394 -26.988 -15.012 1.00 75.69 107 ARG A N 1
ATOM 837 C CA . ARG A 1 107 ? 21.253 -27.203 -15.915 1.00 75.69 107 ARG A CA 1
ATOM 838 C C . ARG A 1 107 ? 20.233 -26.091 -15.698 1.00 75.69 107 ARG A C 1
ATOM 840 O O . ARG A 1 107 ? 19.637 -25.979 -14.633 1.00 75.69 107 ARG A O 1
ATOM 847 N N . ARG A 1 108 ? 20.036 -25.271 -16.735 1.00 80.75 108 ARG A N 1
ATOM 848 C CA . ARG A 1 108 ? 19.008 -24.225 -16.763 1.00 80.75 108 ARG A CA 1
ATOM 849 C C . ARG A 1 108 ? 17.637 -24.881 -16.660 1.00 80.75 108 ARG A C 1
ATOM 851 O O . ARG A 1 108 ? 17.222 -25.573 -17.587 1.00 80.75 108 AR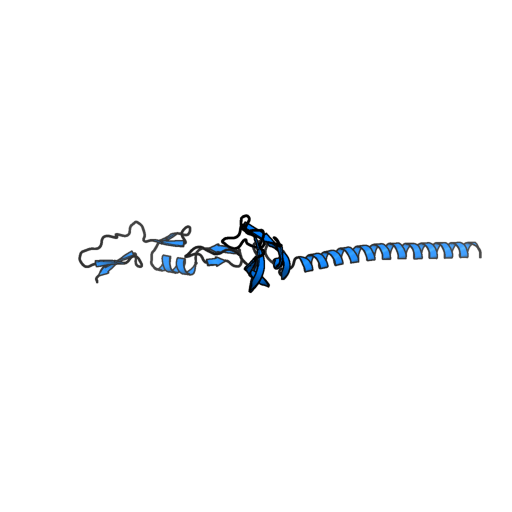G A O 1
ATOM 858 N N . GLN A 1 109 ? 16.953 -24.649 -15.548 1.00 91.88 109 GLN A N 1
ATOM 859 C CA . GLN A 1 109 ? 15.543 -24.984 -15.389 1.00 91.88 109 GLN A CA 1
ATOM 860 C C . GLN A 1 109 ? 14.727 -23.695 -15.469 1.00 91.88 109 GLN A C 1
ATOM 862 O O . GLN A 1 109 ? 15.229 -22.619 -15.152 1.00 91.88 109 GLN A O 1
ATOM 867 N N . CYS A 1 110 ? 13.485 -23.788 -15.930 1.00 94.00 110 CYS A N 1
ATOM 868 C CA . CYS A 1 110 ? 12.557 -22.664 -15.920 1.00 94.00 110 CYS A CA 1
ATOM 869 C C . CYS A 1 110 ? 11.533 -22.897 -14.816 1.00 94.00 110 CYS A C 1
ATOM 871 O O . CYS A 1 110 ? 10.947 -23.976 -14.744 1.00 94.00 110 CYS A O 1
ATOM 873 N N . SER A 1 111 ? 11.298 -21.881 -13.990 1.00 95.50 111 SER A N 1
ATOM 874 C CA . SER A 1 111 ? 10.220 -21.882 -13.005 1.00 95.50 111 SER A CA 1
ATOM 875 C C . SER A 1 111 ? 9.261 -20.740 -13.294 1.00 95.50 111 SER A C 1
ATOM 877 O O . SER A 1 111 ? 9.681 -19.655 -13.695 1.00 95.50 111 SER A O 1
ATOM 879 N N . ASN A 1 112 ? 7.972 -20.977 -13.068 1.00 96.56 112 ASN A N 1
ATOM 880 C CA . ASN A 1 112 ? 6.975 -19.917 -13.115 1.00 96.56 112 ASN A CA 1
ATOM 881 C C . ASN A 1 112 ? 7.001 -19.136 -11.805 1.00 96.56 112 ASN A C 1
ATOM 883 O O . ASN A 1 112 ? 7.083 -19.723 -10.726 1.00 96.56 112 ASN A O 1
ATOM 887 N N . VAL A 1 113 ? 6.945 -17.815 -11.924 1.00 96.75 113 VAL A N 1
ATOM 888 C CA . VAL A 1 113 ? 6.923 -16.887 -10.801 1.00 96.75 113 VAL A CA 1
ATOM 889 C C . VAL A 1 113 ? 5.730 -15.960 -10.955 1.00 96.75 113 VAL A C 1
ATOM 891 O O . VAL A 1 113 ? 5.542 -15.363 -12.019 1.00 96.75 113 VAL A O 1
ATOM 894 N N . GLU A 1 114 ? 4.936 -15.843 -9.896 1.00 97.19 114 GLU A N 1
ATOM 895 C CA . GLU A 1 114 ? 3.808 -14.922 -9.844 1.00 97.19 114 GLU A CA 1
ATOM 896 C C . GLU A 1 114 ? 4.300 -13.497 -9.616 1.00 97.19 114 GLU A C 1
ATOM 898 O O . GLU A 1 114 ? 5.021 -13.198 -8.664 1.00 97.19 114 GLU A O 1
ATOM 903 N N . MET A 1 115 ? 3.906 -12.606 -10.519 1.00 97.06 115 MET A N 1
ATOM 904 C CA . MET A 1 115 ? 4.280 -11.202 -10.489 1.00 97.06 115 MET A CA 1
ATOM 905 C C . MET A 1 115 ? 3.033 -10.346 -10.608 1.00 97.06 115 MET A C 1
ATOM 907 O O . MET A 1 115 ? 2.249 -10.501 -11.542 1.00 97.06 115 MET A O 1
ATOM 911 N N . GLN A 1 116 ? 2.873 -9.404 -9.689 1.00 97.81 116 GLN A N 1
ATOM 912 C CA . GLN A 1 116 ? 1.779 -8.443 -9.732 1.00 97.81 116 GLN A CA 1
ATOM 913 C C . GLN A 1 116 ? 2.140 -7.261 -10.642 1.00 97.81 116 GLN A C 1
ATOM 915 O O . GLN A 1 116 ? 3.216 -6.672 -10.523 1.00 97.81 116 GLN A O 1
ATOM 920 N N . ILE A 1 117 ? 1.228 -6.906 -11.540 1.00 98.19 117 ILE A N 1
ATOM 921 C CA . ILE A 1 117 ? 1.340 -5.782 -12.471 1.00 98.19 117 ILE A CA 1
ATOM 922 C C . ILE A 1 117 ? 0.205 -4.815 -12.166 1.00 98.19 117 ILE A C 1
ATOM 924 O O . ILE A 1 117 ? -0.953 -5.221 -12.153 1.00 98.19 117 ILE A O 1
ATOM 928 N N . HIS A 1 118 ? 0.512 -3.542 -11.931 1.00 98.25 118 HIS A N 1
ATOM 929 C CA . HIS A 1 118 ? -0.515 -2.544 -11.642 1.00 98.25 118 HIS A CA 1
ATOM 930 C C . HIS A 1 118 ? -1.062 -1.994 -12.965 1.00 98.25 118 HIS A C 1
ATOM 932 O O . HIS A 1 118 ? -0.312 -1.447 -13.775 1.00 98.25 118 HIS A O 1
ATOM 938 N N . LEU A 1 119 ? -2.365 -2.155 -13.191 1.00 97.88 119 LEU A N 1
ATOM 939 C CA . LEU A 1 119 ? -3.067 -1.673 -14.386 1.00 97.88 119 LEU A CA 1
ATOM 940 C C . LEU A 1 119 ? -3.691 -0.291 -14.167 1.00 97.88 119 LEU A C 1
ATOM 942 O O . LEU A 1 119 ? -3.830 0.480 -15.113 1.00 97.88 119 LEU A O 1
ATOM 946 N N . GLY A 1 120 ? -4.018 0.039 -12.918 1.00 97.56 120 GLY A N 1
ATOM 947 C CA . GLY A 1 120 ? -4.595 1.320 -12.527 1.00 97.56 120 GLY A CA 1
ATOM 948 C C . GLY A 1 120 ? -4.192 1.698 -11.108 1.00 97.56 120 GLY A C 1
ATOM 949 O O . GLY A 1 120 ? -4.051 0.830 -10.243 1.00 97.56 120 GLY A O 1
ATOM 950 N N . CYS A 1 121 ? -4.009 2.997 -10.880 1.00 97.19 121 CYS A N 1
ATOM 951 C CA . CYS A 1 121 ? -3.586 3.552 -9.599 1.00 97.19 121 CYS A CA 1
ATOM 952 C C . CYS A 1 121 ? -4.530 4.661 -9.158 1.00 97.19 121 CYS A C 1
ATOM 954 O O . CYS A 1 121 ? -5.071 5.382 -9.996 1.00 97.19 121 CYS A O 1
ATOM 956 N N . GLU A 1 122 ? -4.681 4.810 -7.850 1.00 95.06 122 GLU A N 1
ATOM 957 C CA . GLU A 1 122 ? -5.508 5.838 -7.236 1.00 95.06 122 GLU A CA 1
ATOM 958 C C . GLU A 1 122 ? -4.860 6.322 -5.936 1.00 95.06 122 GLU A C 1
ATOM 960 O O . GLU A 1 122 ? -4.096 5.595 -5.299 1.00 95.06 122 GLU A O 1
ATOM 965 N N . CYS A 1 123 ? -5.142 7.567 -5.558 1.00 94.50 123 CYS A N 1
ATOM 966 C CA . CYS A 1 123 ? 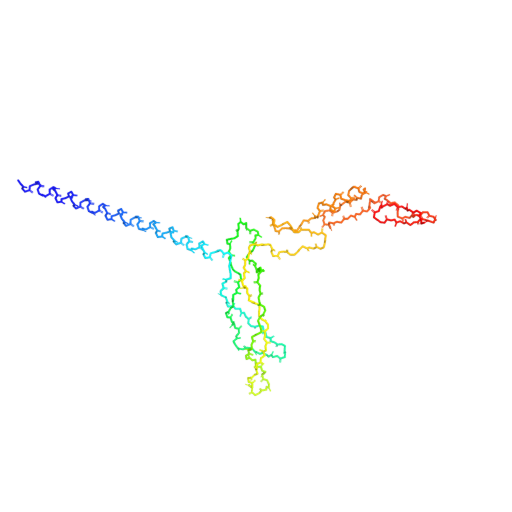-4.727 8.095 -4.267 1.00 94.50 123 CYS A CA 1
ATOM 967 C C . CYS A 1 123 ? -5.637 7.548 -3.169 1.00 94.50 123 CYS A C 1
ATOM 969 O O . CYS A 1 123 ? -6.852 7.715 -3.238 1.00 94.50 123 CYS A O 1
ATOM 971 N N . GLY A 1 124 ? -5.052 6.935 -2.146 1.00 93.69 124 GLY A N 1
ATOM 972 C CA . GLY A 1 124 ? -5.799 6.376 -1.027 1.00 93.69 124 GLY A CA 1
ATOM 973 C C . GLY A 1 124 ? -4.916 6.145 0.190 1.00 93.69 124 GLY A C 1
ATOM 974 O O . GLY A 1 124 ? -3.740 6.500 0.203 1.00 93.69 124 GLY A O 1
ATOM 975 N N . CYS A 1 125 ? -5.487 5.544 1.227 1.00 93.25 125 CYS A N 1
ATOM 976 C CA . CYS A 1 125 ? -4.758 5.222 2.446 1.00 93.25 125 CYS A CA 1
ATOM 977 C C . CYS A 1 125 ? -4.305 3.758 2.412 1.00 93.25 125 CYS A C 1
ATOM 979 O O . CYS A 1 125 ? -5.132 2.858 2.287 1.00 93.25 125 CYS A O 1
ATOM 981 N N . ALA A 1 126 ? -3.003 3.501 2.573 1.00 89.38 126 ALA A N 1
ATOM 982 C CA . ALA A 1 126 ? -2.461 2.134 2.593 1.00 89.38 126 ALA A CA 1
ATOM 983 C C . ALA A 1 126 ? -2.775 1.381 3.900 1.00 89.38 126 ALA A C 1
ATOM 985 O O . ALA A 1 126 ? -2.514 0.185 4.036 1.00 89.38 126 ALA A O 1
ATOM 986 N N . LYS A 1 127 ? -3.278 2.105 4.903 1.00 88.94 127 LYS A N 1
ATOM 987 C CA . LYS A 1 127 ? -3.432 1.625 6.270 1.00 88.94 127 LYS A CA 1
ATOM 988 C C . LYS A 1 127 ? -4.634 0.694 6.394 1.00 88.94 127 LYS A C 1
ATOM 990 O O . LYS A 1 127 ? -5.747 1.043 6.020 1.00 88.94 127 LYS A O 1
ATOM 995 N N . THR A 1 128 ? -4.407 -0.467 7.001 1.00 90.81 128 THR A N 1
ATOM 996 C CA . THR A 1 128 ? -5.480 -1.347 7.480 1.00 90.81 128 THR A CA 1
ATOM 997 C C . THR A 1 128 ? -5.703 -1.085 8.963 1.00 90.81 128 THR A C 1
ATOM 999 O O . THR A 1 128 ? -4.740 -1.045 9.734 1.00 90.81 128 THR A O 1
ATOM 1002 N N . CYS A 1 129 ? -6.956 -0.889 9.365 1.00 91.19 129 CYS A N 1
ATOM 1003 C CA . CYS A 1 129 ? -7.285 -0.619 10.758 1.00 91.19 129 CYS A CA 1
ATOM 1004 C C . CYS A 1 129 ? -7.481 -1.902 11.576 1.00 91.19 129 CYS A C 1
ATOM 1006 O O . CYS A 1 129 ? -7.966 -2.900 11.039 1.00 91.19 129 CYS A O 1
ATOM 1008 N N . PRO A 1 130 ? -7.101 -1.894 12.869 1.00 89.31 130 PRO A N 1
ATOM 1009 C CA . PRO A 1 130 ? -7.423 -2.970 13.799 1.00 89.31 130 PRO A CA 1
ATOM 1010 C C . PRO A 1 130 ? -8.930 -3.226 13.898 1.00 89.31 130 PRO A C 1
ATOM 1012 O O . PRO A 1 130 ? -9.753 -2.369 13.576 1.00 89.31 130 PRO A O 1
ATOM 1015 N N . GLN A 1 131 ? -9.292 -4.397 14.422 1.00 82.56 131 GLN A N 1
ATOM 1016 C CA . GLN A 1 131 ? -10.683 -4.740 14.706 1.00 82.56 131 GLN A CA 1
ATOM 1017 C C . GLN A 1 131 ? -11.312 -3.688 15.646 1.00 82.56 131 GLN A C 1
ATOM 1019 O O . GLN A 1 131 ? -10.704 -3.320 16.650 1.00 82.56 131 GLN A O 1
ATOM 1024 N N . ASN A 1 132 ? -12.524 -3.220 15.319 1.00 85.50 132 ASN A N 1
ATOM 1025 C CA . ASN A 1 132 ? -13.278 -2.149 16.005 1.00 85.50 132 ASN A CA 1
ATOM 1026 C C . ASN A 1 132 ? -12.778 -0.709 15.775 1.00 85.50 132 ASN A C 1
ATOM 1028 O O . ASN A 1 132 ? -13.229 0.218 16.449 1.00 85.50 132 ASN A O 1
ATOM 1032 N N . GLN A 1 133 ? -11.875 -0.506 14.817 1.00 92.38 133 GLN A N 1
ATOM 1033 C CA . GLN A 1 133 ? -11.534 0.816 14.303 1.00 92.38 133 GLN A CA 1
ATOM 1034 C C . GLN A 1 133 ? -11.957 0.937 12.841 1.00 92.38 133 GLN A C 1
ATOM 1036 O O . GLN A 1 133 ? -11.903 -0.025 12.077 1.00 92.38 133 GLN A O 1
ATOM 1041 N N . VAL A 1 134 ? -12.347 2.142 12.454 1.00 93.25 134 VAL A N 1
ATOM 1042 C CA . VAL A 1 134 ? -12.701 2.511 11.088 1.00 93.25 134 VAL A CA 1
ATOM 1043 C C . VAL A 1 134 ? -11.617 3.438 10.557 1.00 93.25 134 VAL A C 1
ATOM 1045 O O . VAL A 1 134 ? -11.096 4.291 11.280 1.00 93.25 134 VAL A O 1
ATOM 1048 N N . LEU A 1 135 ? -11.246 3.241 9.296 1.00 93.69 135 LEU A N 1
ATOM 1049 C CA . LEU A 1 135 ? -10.323 4.130 8.611 1.00 93.69 135 LEU A CA 1
ATOM 1050 C C . LEU A 1 135 ? -11.042 5.439 8.286 1.00 93.69 135 LEU A C 1
ATOM 1052 O O . LEU A 1 135 ? -11.999 5.455 7.515 1.00 93.69 135 LEU A O 1
ATOM 1056 N N . ASP A 1 136 ? -10.546 6.540 8.833 1.00 91.88 136 ASP A N 1
ATOM 1057 C CA . ASP A 1 136 ? -10.877 7.864 8.337 1.00 91.88 136 ASP A CA 1
ATOM 1058 C C . ASP A 1 136 ? -10.078 8.090 7.047 1.00 91.88 136 ASP A C 1
ATOM 1060 O O . ASP A 1 136 ? -8.890 8.419 7.081 1.00 91.88 136 ASP A O 1
ATOM 1064 N N . GLU A 1 137 ? -10.723 7.895 5.893 1.00 89.06 137 GLU A N 1
ATOM 1065 C CA . GLU A 1 137 ? -10.106 8.105 4.574 1.00 89.06 137 GLU A CA 1
ATOM 1066 C C . GLU A 1 137 ? -9.605 9.539 4.379 1.00 89.06 137 GLU A C 1
ATOM 1068 O O . GLU A 1 137 ? -8.777 9.810 3.506 1.00 89.06 137 GLU A O 1
ATOM 1073 N N . SER A 1 138 ? -10.111 10.485 5.175 1.00 87.06 138 SER A N 1
ATOM 1074 C CA . SER A 1 138 ? -9.747 11.877 5.033 1.00 87.06 138 SER A CA 1
ATOM 1075 C C . SER A 1 138 ? -8.391 12.205 5.652 1.00 87.06 138 SER A C 1
ATOM 1077 O O . SER A 1 138 ? -7.636 12.988 5.062 1.00 87.06 138 SER A O 1
ATOM 1079 N N . LEU A 1 139 ? -8.094 11.566 6.785 1.00 90.00 139 LEU A N 1
ATOM 1080 C CA . LEU A 1 139 ? -6.862 11.711 7.559 1.00 90.00 139 LEU A CA 1
ATOM 1081 C C . LEU A 1 139 ? -5.878 10.554 7.332 1.00 90.00 139 LEU A C 1
ATOM 1083 O O . LEU A 1 139 ? -4.700 10.691 7.646 1.00 90.00 139 LEU A O 1
ATOM 1087 N N . CYS A 1 140 ? -6.331 9.441 6.752 1.00 91.81 140 CYS A N 1
ATOM 1088 C CA . CYS A 1 140 ? -5.618 8.162 6.715 1.00 91.81 140 CYS A CA 1
ATOM 1089 C C . CYS A 1 140 ? -5.237 7.643 8.111 1.00 91.81 140 CYS A C 1
ATOM 1091 O O . CYS A 1 140 ? -4.196 7.011 8.318 1.00 91.81 140 CYS A O 1
ATOM 1093 N N . GLU A 1 141 ? -6.122 7.876 9.079 1.00 92.12 141 GLU A N 1
ATOM 1094 C CA . GLU A 1 141 ? -5.964 7.456 10.467 1.00 92.12 141 GLU A CA 1
ATOM 1095 C C . GLU A 1 141 ? -7.056 6.468 10.868 1.00 92.12 141 GLU A C 1
ATOM 1097 O O . GLU A 1 141 ? -8.160 6.479 10.336 1.00 92.12 141 GLU A O 1
ATOM 1102 N N . CYS A 1 142 ? -6.734 5.584 11.810 1.00 92.50 142 CYS A N 1
ATOM 1103 C CA . CYS A 1 142 ? -7.713 4.643 12.335 1.00 92.50 142 CYS A CA 1
ATOM 1104 C C . CYS A 1 142 ? -8.353 5.266 13.561 1.00 92.50 142 CYS A C 1
ATOM 1106 O O . CYS A 1 142 ? -7.651 5.671 14.488 1.00 92.50 142 CYS A O 1
ATOM 1108 N N . MET A 1 143 ? -9.675 5.344 13.548 1.00 94.00 143 MET A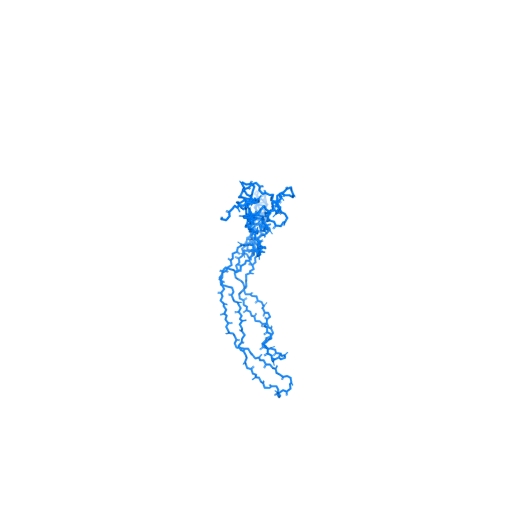 N 1
ATOM 1109 C CA . MET A 1 143 ? -10.461 5.956 14.602 1.00 94.00 143 MET A CA 1
ATOM 1110 C C . MET A 1 143 ? -11.476 4.955 15.131 1.00 94.00 143 MET A C 1
ATOM 1112 O O . MET A 1 143 ? -11.914 4.053 14.423 1.00 94.00 143 MET A O 1
ATOM 1116 N N . CYS A 1 144 ? -11.866 5.113 16.389 1.00 94.69 144 CYS A N 1
ATOM 1117 C CA . CYS A 1 144 ? -13.000 4.377 16.918 1.00 94.69 144 CYS A CA 1
ATOM 1118 C C . CYS A 1 144 ? -14.285 4.708 16.151 1.00 94.69 144 CYS A C 1
ATOM 1120 O O . CYS A 1 144 ? -14.532 5.871 15.818 1.00 94.69 144 CYS A O 1
ATOM 1122 N N . ASP A 1 145 ? -15.124 3.696 15.940 1.00 92.25 145 ASP A N 1
ATOM 1123 C CA . ASP A 1 145 ? -16.451 3.892 15.368 1.00 92.25 145 ASP A CA 1
ATOM 1124 C C . ASP A 1 145 ? -17.337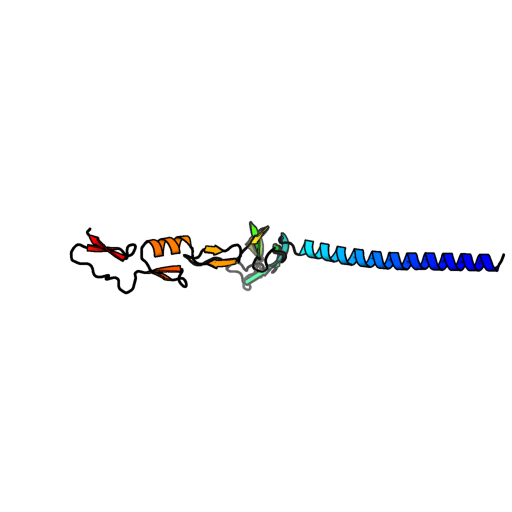 4.702 16.331 1.00 92.25 145 ASP A C 1
ATOM 1126 O O . ASP A 1 145 ? -17.586 4.306 17.475 1.00 92.25 145 ASP A O 1
ATOM 1130 N N . ARG A 1 146 ? -17.814 5.858 15.859 1.00 90.94 146 ARG A N 1
ATOM 1131 C CA . ARG A 1 146 ? -18.686 6.743 16.637 1.00 90.94 146 ARG A CA 1
ATOM 1132 C C . ARG A 1 146 ? -20.072 6.147 16.854 1.00 90.94 146 ARG A C 1
ATOM 1134 O O . ARG A 1 146 ? -20.682 6.429 17.883 1.00 90.94 146 ARG A O 1
ATOM 1141 N N . GLU A 1 147 ? -20.574 5.348 15.916 1.00 91.25 147 GLU A N 1
ATOM 1142 C CA . GLU A 1 147 ? -21.864 4.675 16.064 1.00 91.25 147 GLU A CA 1
ATOM 1143 C C . GLU A 1 147 ? -21.780 3.607 17.159 1.00 91.25 147 GLU A C 1
ATOM 1145 O O . GLU A 1 147 ? -22.652 3.529 18.029 1.00 91.25 147 GLU A O 1
ATOM 1150 N N . GLU A 1 148 ? -20.681 2.852 17.188 1.00 90.56 148 GLU A N 1
ATOM 1151 C CA . GLU A 1 148 ? -20.429 1.861 18.234 1.00 90.56 148 GLU A CA 1
ATOM 1152 C C . GLU A 1 148 ? -20.299 2.514 19.613 1.00 90.56 148 GLU A C 1
ATOM 1154 O O . GLU A 1 148 ? -20.901 2.042 20.582 1.00 90.56 148 GLU A O 1
ATOM 1159 N N . GLN A 1 149 ? -19.578 3.636 19.694 1.00 93.44 149 GLN A N 1
ATOM 1160 C CA . GLN A 1 149 ? -19.488 4.433 20.915 1.00 93.44 149 GLN A CA 1
ATOM 1161 C C . GLN A 1 149 ? -20.873 4.907 21.381 1.00 93.44 149 GLN A C 1
ATOM 1163 O O . GLN A 1 149 ? -21.241 4.687 22.536 1.00 93.44 149 GLN A O 1
ATOM 1168 N N . ALA A 1 150 ? -21.674 5.503 20.494 1.00 93.12 150 ALA A N 1
ATOM 1169 C CA . ALA A 1 150 ? -23.010 5.984 20.843 1.00 93.12 150 ALA A CA 1
ATOM 1170 C C . ALA A 1 150 ? -23.921 4.839 21.319 1.00 93.12 150 ALA A C 1
ATOM 1172 O O . ALA A 1 150 ? -24.651 4.973 22.304 1.00 93.12 150 ALA A O 1
ATOM 1173 N N . ARG A 1 151 ? -23.840 3.670 20.671 1.00 92.38 151 ARG A N 1
ATOM 1174 C CA . ARG A 1 151 ? -24.562 2.456 21.075 1.00 92.38 151 ARG A CA 1
ATOM 1175 C C . ARG A 1 151 ? -24.110 1.938 22.441 1.00 92.38 151 ARG A C 1
ATOM 1177 O O . ARG A 1 151 ? -24.929 1.419 23.201 1.00 92.38 151 ARG A O 1
ATOM 1184 N N . CYS A 1 152 ? -22.823 2.065 22.749 1.00 92.50 152 CYS A N 1
ATOM 1185 C CA . CYS A 1 152 ? -22.240 1.719 24.038 1.00 92.50 152 CYS A CA 1
ATOM 1186 C C . CYS A 1 152 ? -22.851 2.534 25.175 1.00 92.50 152 CYS A C 1
ATOM 1188 O O . CYS A 1 152 ? -23.429 1.992 26.122 1.00 92.50 152 CYS A O 1
ATOM 1190 N N . GLU A 1 153 ? -22.733 3.851 25.036 1.00 92.19 153 GLU A N 1
ATOM 1191 C CA . GLU A 1 153 ? -23.129 4.833 26.034 1.00 92.19 153 GLU A CA 1
ATOM 1192 C C . GLU A 1 153 ? -24.655 4.833 26.193 1.00 92.19 153 GLU A C 1
ATOM 1194 O O . GLU A 1 153 ? -25.161 4.854 27.315 1.00 92.19 153 GLU A O 1
ATOM 1199 N N . GLY A 1 154 ? -25.399 4.657 25.094 1.00 91.00 154 GLY A N 1
ATOM 1200 C CA . GLY A 1 154 ? -26.857 4.510 25.104 1.00 91.00 154 GLY A CA 1
ATOM 1201 C C . GLY A 1 154 ? -27.371 3.277 25.859 1.00 91.00 154 GLY A C 1
ATOM 1202 O O . GLY A 1 154 ? -28.525 3.255 26.281 1.00 91.00 154 GLY A O 1
ATOM 1203 N N . ARG A 1 155 ? -26.526 2.261 26.084 1.00 89.50 155 ARG A N 1
ATOM 1204 C CA . ARG A 1 155 ? -26.833 1.088 26.927 1.00 89.50 155 ARG A CA 1
ATOM 1205 C C . ARG A 1 155 ? -26.334 1.239 28.371 1.00 89.50 155 ARG A C 1
ATOM 1207 O O . ARG A 1 155 ? -26.331 0.259 29.110 1.00 89.50 155 ARG A O 1
ATOM 1214 N N . GLY A 1 156 ? -25.881 2.430 28.772 1.00 87.19 156 GLY A N 1
ATOM 1215 C CA . GLY A 1 156 ? -25.334 2.689 30.109 1.00 87.19 156 GLY A CA 1
ATOM 1216 C C . GLY A 1 156 ? -23.967 2.042 30.357 1.00 87.19 156 GLY A C 1
ATOM 1217 O O . GLY A 1 156 ? -23.586 1.815 31.505 1.00 87.19 156 GLY A O 1
ATOM 1218 N N . ARG A 1 157 ? -23.236 1.702 29.289 1.00 92.81 157 ARG A N 1
ATOM 1219 C CA . ARG A 1 157 ? -21.900 1.095 29.356 1.00 92.81 157 ARG A CA 1
ATOM 1220 C C . ARG A 1 157 ? -20.830 2.176 29.230 1.00 92.81 157 ARG A C 1
ATOM 1222 O O . ARG A 1 157 ? -21.081 3.251 28.695 1.00 92.81 157 ARG A O 1
ATOM 1229 N N . LEU A 1 158 ? -19.629 1.880 29.716 1.00 93.62 158 LEU A N 1
ATOM 1230 C CA . LEU A 1 158 ? -18.477 2.770 29.606 1.00 93.62 158 LEU A CA 1
ATOM 1231 C C . LEU A 1 158 ? -17.699 2.465 28.327 1.00 93.62 158 LEU A C 1
ATOM 1233 O O . LEU A 1 158 ? -17.293 1.322 28.097 1.00 93.62 158 LEU A O 1
ATOM 1237 N N . TRP A 1 159 ? -17.481 3.500 27.521 1.00 94.81 159 TRP A N 1
ATOM 1238 C CA . TRP A 1 159 ? -16.650 3.436 26.327 1.00 94.81 159 TRP A CA 1
ATOM 1239 C C . TRP A 1 159 ? -15.169 3.622 26.668 1.00 94.81 159 TRP A C 1
ATOM 1241 O O . TRP A 1 159 ? -14.796 4.547 27.391 1.00 94.81 159 TRP A O 1
ATOM 1251 N N . ASN A 1 160 ? -14.314 2.763 26.118 1.00 93.25 160 ASN A N 1
ATOM 1252 C CA . ASN A 1 160 ? -12.867 2.919 26.152 1.00 93.25 160 ASN A CA 1
ATOM 1253 C C . ASN A 1 160 ? -12.371 3.342 24.764 1.00 93.25 160 ASN A C 1
ATOM 1255 O O . ASN A 1 160 ? -12.360 2.539 23.832 1.00 93.25 160 ASN A O 1
ATOM 1259 N N . SER A 1 161 ? -11.929 4.594 24.640 1.00 91.50 161 SER A N 1
ATOM 1260 C CA . SER A 1 161 ? -11.447 5.176 23.381 1.00 91.50 161 SER A CA 1
ATOM 1261 C C . SER A 1 161 ? -10.085 4.649 22.924 1.00 91.50 161 SER A C 1
ATOM 1263 O O . SER A 1 161 ? -9.732 4.817 21.762 1.00 91.50 161 SER A O 1
ATOM 1265 N N . VAL A 1 162 ? -9.315 4.008 23.807 1.00 89.19 162 VAL A N 1
ATOM 1266 C CA . VAL A 1 162 ? -8.005 3.436 23.461 1.00 89.19 162 VAL A CA 1
ATOM 1267 C C . VAL A 1 162 ? -8.179 2.065 22.816 1.00 89.19 162 VAL A C 1
ATOM 1269 O O . VAL A 1 162 ? -7.539 1.762 21.813 1.00 89.19 162 VAL A O 1
ATOM 1272 N N . SER A 1 163 ? -9.059 1.232 23.377 1.00 91.19 163 SER A N 1
ATOM 1273 C CA . SER A 1 163 ? -9.348 -0.108 22.853 1.00 91.19 163 SER A CA 1
ATOM 1274 C C . SER A 1 163 ? -10.542 -0.157 21.897 1.00 91.19 163 SER A C 1
ATOM 1276 O O . SER A 1 163 ? -10.835 -1.225 21.363 1.00 91.19 163 SER A O 1
ATOM 1278 N N . CYS A 1 164 ? -11.240 0.966 21.701 1.00 94.00 164 CYS A N 1
ATOM 1279 C CA . CYS A 1 164 ? -12.510 1.062 20.978 1.00 94.00 164 CYS A CA 1
ATOM 1280 C C . CYS A 1 164 ? -13.505 -0.025 21.404 1.00 94.00 164 CYS A C 1
ATOM 1282 O O . CYS A 1 164 ? -14.014 -0.790 20.584 1.00 94.00 164 CYS A O 1
ATOM 1284 N N . SER A 1 165 ? -13.727 -0.150 22.713 1.00 92.38 165 SER A N 1
ATOM 1285 C CA . SER A 1 165 ? -14.576 -1.210 23.254 1.00 92.38 165 SER A CA 1
ATOM 1286 C C . SER A 1 165 ? -15.416 -0.764 24.444 1.00 92.38 165 SER A C 1
ATOM 1288 O O . SER A 1 165 ? -15.134 0.232 25.110 1.00 92.38 165 SER A O 1
ATOM 1290 N N . CYS A 1 166 ? -16.476 -1.530 24.693 1.00 92.75 166 CYS A N 1
ATOM 1291 C CA . CYS A 1 166 ? -17.438 -1.279 25.754 1.00 92.75 166 CYS A CA 1
ATOM 1292 C C . CYS A 1 166 ? -17.223 -2.172 26.961 1.00 92.75 166 CYS A C 1
ATOM 1294 O O . CYS A 1 166 ? -17.161 -3.401 26.837 1.00 92.75 166 CYS A O 1
ATOM 1296 N N . HIS A 1 167 ? -17.302 -1.576 28.142 1.00 92.94 167 HIS A N 1
ATOM 1297 C CA . HIS A 1 167 ? -17.235 -2.292 29.406 1.00 92.94 167 HIS A CA 1
ATOM 1298 C C . HIS A 1 167 ? -18.399 -1.913 30.314 1.00 92.94 167 HIS A C 1
ATOM 1300 O O . HIS A 1 167 ? -18.951 -0.817 30.233 1.00 92.94 167 HIS A O 1
ATOM 1306 N N . CYS A 1 168 ? -18.802 -2.843 31.176 1.00 92.44 168 CYS A N 1
ATOM 1307 C CA . CYS A 1 168 ? -19.733 -2.502 32.241 1.00 92.44 168 CYS A CA 1
ATOM 1308 C C . CYS A 1 168 ? -19.040 -1.589 33.258 1.00 92.44 168 CYS A C 1
ATOM 1310 O O . CYS A 1 168 ? -17.839 -1.763 33.492 1.00 92.44 168 CYS A O 1
ATOM 1312 N N . PRO A 1 169 ? -19.765 -0.641 33.875 1.00 90.62 169 PRO A N 1
ATOM 1313 C CA . PRO A 1 169 ? -19.232 0.130 34.988 1.00 90.62 169 PRO A CA 1
ATOM 1314 C C . PRO A 1 169 ? -18.655 -0.799 36.066 1.00 90.62 169 PRO A C 1
ATOM 1316 O O . PRO A 1 169 ? -19.273 -1.827 36.355 1.00 90.62 169 PRO A O 1
ATOM 1319 N N . PRO A 1 170 ? -17.520 -0.460 36.699 1.00 85.81 170 PRO A N 1
ATOM 1320 C CA . PRO A 1 170 ? -16.891 -1.314 37.712 1.00 85.81 170 PRO A CA 1
ATOM 1321 C C . PRO A 1 170 ? -17.768 -1.525 38.957 1.00 85.81 170 PRO A C 1
ATOM 1323 O O . PRO A 1 170 ? -17.561 -2.471 39.706 1.00 85.81 170 PRO A O 1
ATOM 1326 N N . THR A 1 171 ? -18.770 -0.670 39.163 1.00 84.50 171 THR A N 1
ATOM 1327 C CA . THR A 1 171 ? -19.790 -0.796 40.213 1.00 84.50 171 THR A CA 1
ATOM 1328 C C . THR A 1 171 ? -20.871 -1.837 39.895 1.00 84.50 171 THR A C 1
ATOM 1330 O O . THR A 1 171 ? -21.702 -2.139 40.750 1.00 84.50 171 THR A O 1
ATOM 1333 N N . THR A 1 172 ? -20.891 -2.389 38.679 1.00 84.38 172 THR A N 1
ATOM 1334 C CA . THR A 1 172 ? -21.885 -3.382 38.258 1.00 84.38 172 THR A CA 1
ATOM 1335 C C . THR A 1 172 ? -21.614 -4.719 38.935 1.00 84.38 172 THR A C 1
ATOM 1337 O O . THR A 1 172 ? -20.527 -5.280 38.810 1.00 84.38 172 THR A O 1
ATOM 1340 N N . THR A 1 173 ? -22.621 -5.272 39.610 1.00 82.12 173 THR A N 1
ATOM 1341 C CA . THR A 1 173 ? -22.511 -6.600 40.223 1.00 82.12 173 THR A CA 1
ATOM 1342 C C . THR A 1 173 ? -22.659 -7.680 39.152 1.00 82.12 173 THR A C 1
ATOM 1344 O O . THR A 1 173 ? -23.704 -7.793 38.518 1.00 82.12 173 THR A O 1
ATOM 1347 N N . THR A 1 174 ? -21.608 -8.476 38.951 1.00 83.88 174 THR A N 1
ATOM 1348 C CA . THR A 1 174 ? -21.603 -9.616 38.014 1.00 83.88 174 THR A CA 1
ATOM 1349 C C . THR A 1 174 ? -22.130 -10.909 38.640 1.00 83.88 174 THR A C 1
ATOM 1351 O O . THR A 1 174 ? -22.426 -11.864 37.925 1.00 83.88 174 THR A O 1
ATOM 1354 N N . GLN A 1 175 ? -22.260 -10.952 39.969 1.00 88.50 175 GLN A N 1
ATOM 1355 C CA . GLN A 1 175 ? -22.860 -12.068 40.694 1.00 88.50 175 GLN A CA 1
ATOM 1356 C C . GLN A 1 175 ? -24.379 -11.905 40.747 1.00 88.50 175 GLN A C 1
ATOM 1358 O O . GLN A 1 175 ? -24.902 -11.043 41.451 1.00 88.50 175 GLN A O 1
ATOM 1363 N N . CYS A 1 176 ? -25.080 -12.747 39.998 1.00 89.62 176 CYS A N 1
ATOM 1364 C CA . CYS A 1 176 ? -26.536 -12.772 39.977 1.00 89.62 176 CYS A CA 1
ATOM 1365 C C . CYS A 1 176 ? -27.102 -13.716 41.041 1.00 89.62 176 CYS A C 1
ATOM 1367 O O . CYS A 1 176 ? -26.451 -14.682 41.445 1.00 89.62 176 CYS A O 1
ATOM 1369 N N . SER A 1 177 ? -28.327 -13.445 41.495 1.00 90.38 177 SER A N 1
ATOM 1370 C CA . SER A 1 177 ? -29.053 -14.336 42.406 1.00 90.38 177 SER A CA 1
ATOM 1371 C C . SER A 1 177 ? -29.458 -15.649 41.718 1.00 90.38 177 SER A C 1
ATOM 1373 O O . SER A 1 177 ? -29.372 -15.788 40.497 1.00 90.38 177 SER A O 1
ATOM 1375 N N . THR A 1 178 ? -29.912 -16.633 42.500 1.00 91.19 178 THR A N 1
ATOM 1376 C CA . THR A 1 178 ? -30.340 -17.943 41.986 1.00 91.19 178 THR A CA 1
ATOM 1377 C C . THR A 1 178 ? -31.402 -17.794 40.891 1.00 91.19 178 THR A C 1
ATOM 1379 O O . THR A 1 178 ? -32.416 -17.134 41.097 1.00 91.19 178 THR A O 1
ATOM 1382 N N . GLY A 1 179 ? -31.170 -18.417 39.731 1.00 90.25 179 GLY A N 1
ATOM 1383 C CA . GLY A 1 179 ? -32.083 -18.370 38.579 1.00 90.25 179 GLY A CA 1
ATOM 1384 C C . GLY A 1 179 ? -31.873 -17.190 37.621 1.00 90.25 179 GLY A C 1
ATOM 1385 O O . GLY A 1 179 ? -32.641 -17.039 36.675 1.00 90.25 179 GLY A O 1
ATOM 1386 N N . GLN A 1 180 ? -30.844 -16.365 37.831 1.00 93.00 180 GLN A N 1
ATOM 1387 C CA . GLN A 1 180 ? -30.491 -15.264 36.934 1.00 93.00 180 GLN A CA 1
ATOM 1388 C C . GLN A 1 180 ? -29.114 -15.465 36.291 1.00 93.00 180 GLN A C 1
ATOM 1390 O O . GLN A 1 180 ? -28.213 -16.056 36.887 1.00 93.00 180 GLN A O 1
ATOM 1395 N N . VAL A 1 181 ? -28.936 -14.916 35.088 1.00 92.50 181 VAL A N 1
ATOM 1396 C CA . VAL A 1 181 ? -27.669 -14.920 34.345 1.00 92.50 181 VAL A CA 1
ATOM 1397 C C . VAL A 1 181 ? -27.247 -13.485 34.052 1.00 92.50 181 VAL A C 1
ATOM 1399 O O . VAL A 1 181 ? -28.064 -12.638 33.690 1.00 92.50 181 VAL A O 1
ATOM 1402 N N . PHE A 1 182 ? -25.955 -13.198 34.213 1.00 91.81 182 PHE A N 1
ATOM 1403 C CA . PHE A 1 182 ? -25.411 -11.881 33.905 1.00 91.81 182 PHE A CA 1
ATOM 1404 C C . PHE A 1 182 ? -25.305 -11.686 32.392 1.00 91.81 182 PHE A C 1
ATOM 1406 O O . PHE A 1 182 ? -24.557 -12.393 31.714 1.00 91.81 182 PHE A O 1
ATOM 1413 N N . ILE A 1 183 ? -26.017 -10.695 31.858 1.00 89.38 183 ILE A N 1
ATOM 1414 C CA . ILE A 1 183 ? -25.980 -10.361 30.436 1.00 89.38 183 ILE A CA 1
ATOM 1415 C C . ILE A 1 183 ? -24.960 -9.241 30.212 1.00 89.38 183 ILE A C 1
ATOM 1417 O O . ILE A 1 183 ? -25.245 -8.061 30.425 1.00 89.38 183 ILE A O 1
ATOM 1421 N N . GLN A 1 184 ? -23.771 -9.600 29.714 1.00 87.31 184 GLN A N 1
ATOM 1422 C CA . GLN A 1 184 ? -22.648 -8.673 29.481 1.00 87.31 184 GLN A CA 1
ATOM 1423 C C . GLN A 1 184 ? -23.025 -7.456 28.613 1.00 87.31 184 GLN A C 1
ATOM 1425 O O . GLN A 1 184 ? -22.484 -6.365 28.790 1.00 87.31 184 GLN A O 1
ATOM 1430 N N . GLN A 1 185 ? -23.950 -7.627 27.662 1.00 85.44 185 GLN A N 1
ATOM 1431 C CA . GLN A 1 185 ? -24.384 -6.550 26.765 1.00 85.44 185 GLN A CA 1
ATOM 1432 C C . GLN A 1 185 ? -25.299 -5.513 27.428 1.00 85.44 185 GLN A C 1
ATOM 1434 O O . GLN A 1 185 ? -25.423 -4.409 26.897 1.00 85.44 185 GLN A O 1
ATOM 1439 N N . LEU A 1 186 ? -25.942 -5.876 28.540 1.00 86.94 186 LEU A N 1
ATOM 1440 C CA . LEU A 1 186 ? -26.886 -5.037 29.284 1.00 86.94 186 LEU A CA 1
ATOM 1441 C C . LEU A 1 186 ? -26.347 -4.632 30.658 1.00 86.94 186 LEU A C 1
ATOM 1443 O O . LEU A 1 186 ? -26.956 -3.804 31.325 1.00 86.94 186 LEU A O 1
ATOM 1447 N N . CYS A 1 187 ? -25.227 -5.222 31.086 1.00 90.38 187 CYS A N 1
ATOM 1448 C CA . CYS A 1 187 ? -24.617 -4.982 32.389 1.00 90.38 187 CYS A CA 1
ATOM 1449 C C . CYS A 1 187 ? -25.599 -5.184 33.551 1.00 90.38 187 CYS A C 1
ATOM 1451 O O . CYS A 1 187 ? -25.603 -4.430 34.519 1.00 90.38 187 CYS A O 1
ATOM 1453 N N . ARG A 1 188 ? -26.454 -6.206 33.444 1.00 89.75 188 ARG A N 1
ATOM 1454 C CA . ARG A 1 188 ? -27.434 -6.565 34.471 1.00 89.75 188 ARG A CA 1
ATOM 1455 C C . ARG A 1 188 ? -27.734 -8.057 34.454 1.00 89.75 188 ARG A C 1
ATOM 1457 O O . ARG A 1 188 ? -27.507 -8.740 33.455 1.00 89.75 188 ARG A O 1
ATOM 1464 N N . CYS A 1 189 ? -28.260 -8.534 35.570 1.00 90.44 189 CYS A N 1
ATOM 1465 C CA . CYS A 1 189 ? -28.783 -9.883 35.711 1.00 90.44 189 CYS A CA 1
ATOM 1466 C C . CYS A 1 189 ? -30.196 -9.956 35.132 1.00 90.44 189 CYS A C 1
ATOM 1468 O O . CYS A 1 189 ? -31.036 -9.120 35.467 1.00 90.44 189 CYS A O 1
ATOM 1470 N N . GLU A 1 190 ? -30.462 -10.952 34.292 1.00 91.06 190 GLU A N 1
ATOM 1471 C CA . GLU A 1 190 ? -31.811 -11.261 33.812 1.00 91.06 190 GLU A CA 1
ATOM 1472 C C . GLU A 1 190 ? -32.185 -12.695 34.183 1.00 91.06 190 GLU A C 1
ATOM 1474 O O . GLU A 1 190 ? -31.332 -13.583 34.238 1.00 91.06 190 GLU A O 1
ATOM 1479 N N . SER A 1 191 ? -33.461 -12.902 34.505 1.00 87.19 191 SER A N 1
ATOM 1480 C CA . SER A 1 191 ? -34.032 -14.229 34.725 1.00 87.19 191 SER A CA 1
ATOM 1481 C C . SER A 1 191 ? -34.127 -14.977 33.401 1.00 87.19 191 SER A C 1
ATOM 1483 O O . SER A 1 191 ? -34.523 -14.381 32.398 1.00 87.19 191 SER A O 1
ATOM 1485 N N . TYR A 1 192 ? -33.770 -16.258 33.426 1.00 70.31 192 TYR A N 1
ATOM 1486 C CA . TYR A 1 192 ? -33.966 -17.168 32.298 1.00 70.31 192 TYR A CA 1
ATOM 1487 C C . TYR A 1 192 ? -35.426 -17.621 32.196 1.00 70.31 192 TYR A C 1
ATOM 1489 O O . TYR A 1 192 ? -36.044 -17.824 33.268 1.00 70.31 192 TYR A O 1
#

Sequence (192 aa):
MRVLFVLVLMVLVCVSWGQRLARQQQQRTSTCYGDVVALIKKSHCRPVEQPVQVPLPPGYEAVRPLVVMLNRCVGLACNRATMDCLPRQDLVKNISIPVYLYNQDSRRQCSNVEMQIHLGCECGCAKTCPQNQVLDESLCECMCDREEQARCEGRGRLWNSVSCSCHCPPTTTTQCSTGQVFIQQLCRCESY

Secondary structure (DSSP, 8-state):
-HHHHHHHHHHHHHHHHHHHHHHHHHHHHHHHHHHHHHHHHHHBSEEEEEEEEPPPPTT-SEESSSEEEEEEEE-SB-SSTT-EEEEEEEEEEEEEEEEE-TTSTT--EEEEEEEEEEEEEEEE--PPPPTTEEEETTTTEEEE-HHHHHHHHHTTPEEETTTTEEE--TTS---PPTTEEEETTTTEEEE-

Solvent-accessible surface area (backbone atoms only — not comparable to full-atom values): 11144 Å² total; per-residue (Å²): 113,73,69,61,54,53,53,52,50,52,50,53,50,51,52,55,52,54,52,49,54,53,51,54,55,53,52,55,57,54,50,56,54,51,53,50,53,52,51,53,66,67,29,36,47,31,53,41,80,38,83,37,76,55,80,76,59,90,95,51,79,48,55,52,67,56,57,46,82,38,32,36,46,41,40,74,60,40,101,43,95,64,42,40,39,36,71,74,35,72,43,81,42,78,43,79,38,44,31,34,44,92,89,51,90,72,56,80,41,75,44,75,41,84,41,78,30,32,76,33,36,40,70,40,56,91,73,81,52,60,88,59,34,40,68,39,80,89,67,51,42,69,38,59,45,63,67,59,46,52,56,27,47,74,53,73,29,44,68,37,82,88,72,40,44,73,40,60,51,90,86,52,73,73,78,49,61,94,71,38,47,60,39,78,88,61,55,40,59,43,74,120

pLDDT: mean 87.36, std 10.91, range [52.28, 98.31]

Radius of gyration: 34.84 Å; Cα contacts (8 Å, |Δi|>4): 295; chains: 1; bounding box: 60×95×87 Å

Organism: NCBI:txid1843537

Nearest PDB structures (foldseek):
  2x1w-assembly2_C  TM=8.257E-01  e=1.103E-04  Homo sapiens
  2gnn-assembly1_B  TM=8.012E-01  e=1.043E-04  Orf virus (strain NZ2)
  2x1x-assembly1_E-2  TM=8.281E-01  e=1.723E-04  Homo sapiens
  2xv7-assembly1_A-2  TM=8.085E-01  e=3.181E-04  Homo sapiens
  4bsk-assembly1_C  TM=7.626E-01  e=7.759E-04  Homo sapiens

Foldseek 3Di:
DVVVVVVVVVVVVVVVVVVVVVVVVVVVVVVVVVVVVVVQVVQDWWWDWDWDAFDADPPFDDWPPRTDTATDTGHCPDVDNQWDKHAPDKDWDWDWTWTADPPPPRDTDTDTGTDIHRPTIDIWQPDDEDPQWDQPRVNSDTFHDPVLVVLQVVLVWD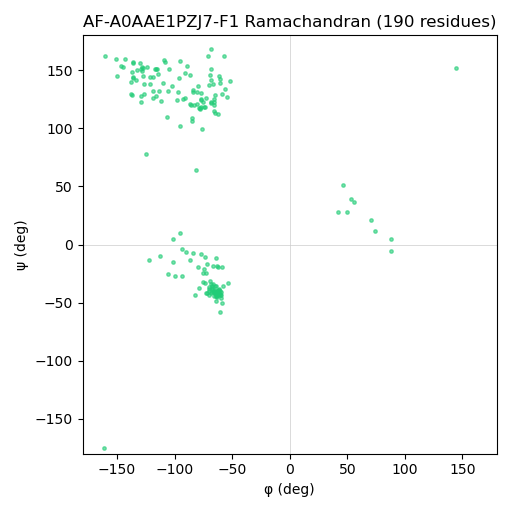ADRVVSDTFHDPPQDCDDDPQWHQDRSNSDTDHD